Protein AF-0000000087666511 (afdb_homodimer)

Secondary structure (DSSP, 8-state):
----------SSPPSEEEEEESSSSSHHHHHHHHHHHHS-TTSEEEEEESS-----HHHHHHHHTTT---TT----BGGG-S----SEEEE-SHHHHHHHHHHHHHTPPEEEE-----GGG--SSHHHHHHHHHHHHHHHHHHIIIIIIHHHHHHHHT-/----------SSPPSEEEEEESSSSSHHHHHHHHHHHHS-TTSEEEEEESS-----HHHHHHHHTTT---TT----BGGG-S----SEEEE-SHHHHHHHHHHHHHSPPEEEE-----GGG--SSHHHHHHHHHHHHHHHHHHIIIIIIHHHHHHHHT-

pLDDT: mean 85.54, std 20.29, range [24.53, 98.75]

Radius of gyration: 25.49 Å; Cα contacts (8 Å, |Δi|>4): 524; chains: 2; bounding box: 58×81×55 Å

Structure (mmCIF, N/CA/C/O backbone):
data_AF-0000000087666511-model_v1
#
loop_
_entity.id
_entity.type
_entity.pdbx_description
1 polymer Protein-tyrosine-phosphatase
#
loop_
_atom_site.group_PDB
_atom_site.id
_atom_site.type_symbol
_atom_site.label_atom_id
_atom_site.label_alt_id
_atom_site.label_comp_id
_atom_site.label_asym_id
_atom_site.label_entity_id
_atom_site.label_seq_id
_atom_site.pdbx_PDB_ins_code
_atom_site.Cartn_x
_atom_site.Cartn_y
_atom_site.Cartn_z
_atom_site.occupancy
_atom_site.B_iso_or_equiv
_atom_site.auth_seq_id
_atom_site.auth_comp_id
_atom_site.auth_asym_id
_atom_site.auth_atom_id
_atom_site.pdbx_PDB_model_num
ATOM 1 N N . MET A 1 1 ? 3.318 5.645 30.719 1 24.94 1 MET A N 1
ATOM 2 C CA . MET A 1 1 ? 3.748 6.43 29.562 1 24.94 1 MET A CA 1
ATOM 3 C C . MET A 1 1 ? 4.445 5.551 28.531 1 24.94 1 MET A C 1
ATOM 5 O O . MET A 1 1 ? 5.57 5.098 28.75 1 24.94 1 MET A O 1
ATOM 9 N N . GLU A 1 2 ? 3.809 4.629 27.906 1 28.39 2 GLU A N 1
ATOM 10 C CA . GLU A 1 2 ? 4.418 3.574 27.109 1 28.39 2 GLU A CA 1
ATOM 11 C C . GLU A 1 2 ? 5.344 4.156 26.047 1 28.39 2 GLU A C 1
ATOM 13 O O . GLU A 1 2 ? 5.008 5.148 25.391 1 28.39 2 GLU A O 1
ATOM 18 N N . PRO A 1 3 ? 6.582 3.936 26.188 1 31.31 3 PRO A N 1
ATOM 19 C CA . PRO A 1 3 ? 7.551 4.52 25.25 1 31.31 3 PRO A CA 1
ATOM 20 C C . PRO A 1 3 ? 7.148 4.344 23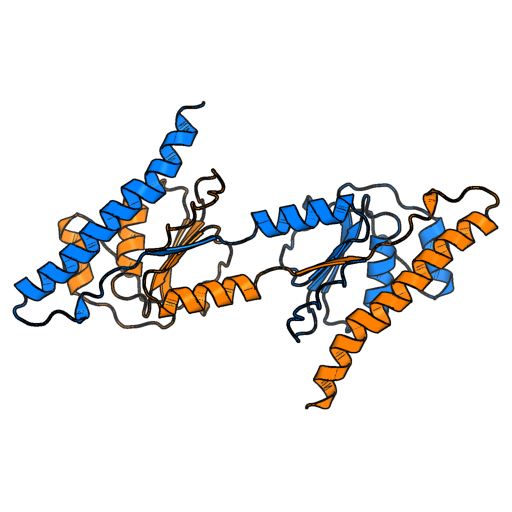.797 1 31.31 3 PRO A C 1
ATOM 22 O O . PRO A 1 3 ? 6.398 3.422 23.453 1 31.31 3 PRO A O 1
ATOM 25 N N . PHE A 1 4 ? 6.938 5.387 23.062 1 31.34 4 PHE A N 1
ATOM 26 C CA . PHE A 1 4 ? 6.777 5.383 21.609 1 31.34 4 PHE A CA 1
ATOM 27 C C . PHE A 1 4 ? 7.648 4.309 20.969 1 31.34 4 PHE A C 1
ATOM 29 O O . PHE A 1 4 ? 8.836 4.207 21.266 1 31.34 4 PHE A O 1
ATOM 36 N N . ALA A 1 5 ? 7.18 3.201 20.812 1 35.69 5 ALA A N 1
ATOM 37 C CA . ALA A 1 5 ? 7.961 2.16 20.156 1 35.69 5 ALA A CA 1
ATOM 38 C C . ALA A 1 5 ? 8.898 2.758 19.109 1 35.69 5 ALA A C 1
ATOM 40 O O . ALA A 1 5 ? 8.516 3.662 18.359 1 35.69 5 ALA A O 1
ATOM 41 N N . PRO A 1 6 ? 10.125 2.582 19.281 1 33.47 6 PRO A N 1
ATOM 42 C CA . PRO A 1 6 ? 11.047 3.113 18.281 1 33.47 6 PRO A CA 1
ATOM 43 C C . PRO A 1 6 ? 10.586 2.846 16.844 1 33.47 6 PRO A C 1
ATOM 45 O O . PRO A 1 6 ? 9.984 1.804 16.578 1 33.47 6 PRO A O 1
ATOM 48 N N . LEU A 1 7 ? 10.203 3.76 16.047 1 36.25 7 LEU A N 1
ATOM 49 C CA . LEU A 1 7 ? 10 3.623 14.602 1 36.25 7 LEU A CA 1
ATOM 50 C C . LEU A 1 7 ? 10.875 2.516 14.031 1 36.25 7 LEU A C 1
ATOM 52 O O . LEU A 1 7 ? 12.109 2.586 14.117 1 36.25 7 LEU A O 1
ATOM 56 N N . GLU A 1 8 ? 10.781 1.441 14.422 1 38.84 8 GLU A N 1
ATOM 57 C CA . GLU A 1 8 ? 11.562 0.532 13.586 1 38.84 8 GLU A CA 1
ATOM 58 C C . GLU A 1 8 ? 11.727 1.077 12.172 1 38.84 8 GLU A C 1
ATOM 60 O O . GLU A 1 8 ? 10.758 1.139 11.414 1 38.84 8 GLU A O 1
ATOM 65 N N . GLN A 1 9 ? 12.25 2.289 12.086 1 40.94 9 GLN A N 1
ATOM 66 C CA . GLN A 1 9 ? 12.625 3.355 11.156 1 40.94 9 GLN A CA 1
ATOM 67 C C . GLN A 1 9 ? 13.148 2.785 9.844 1 40.94 9 GLN A C 1
ATOM 69 O O . GLN A 1 9 ? 14.156 2.084 9.828 1 40.94 9 GLN A O 1
ATOM 74 N N . SER A 1 10 ? 12.438 2.229 9.062 1 44.91 10 SER A N 1
ATOM 75 C CA . SER A 1 10 ? 13.031 2.113 7.738 1 44.91 10 SER A CA 1
ATOM 76 C C . SER A 1 10 ? 13.977 3.275 7.453 1 44.91 10 SER A C 1
ATOM 78 O O . SER A 1 10 ? 13.609 4.438 7.633 1 44.91 10 SER A O 1
ATOM 80 N N . SER A 1 11 ? 15.227 3.143 7.719 1 54.25 11 SER A N 1
ATOM 81 C CA . SER A 1 11 ? 16.406 3.992 7.562 1 54.25 11 SER A CA 1
ATOM 82 C C . SER A 1 11 ? 16.281 4.887 6.332 1 54.25 11 SER A C 1
ATOM 84 O O . SER A 1 11 ? 17.109 5.766 6.109 1 54.25 11 SER A O 1
ATOM 86 N N . LYS A 1 12 ? 15.172 4.734 5.539 1 63.62 12 LYS A N 1
ATOM 87 C CA . LYS A 1 12 ? 15.234 5.516 4.309 1 63.62 12 LYS A CA 1
ATOM 88 C C . LYS A 1 12 ? 14.469 6.824 4.445 1 63.62 12 LYS A C 1
ATOM 90 O O . LYS A 1 12 ? 13.414 6.871 5.09 1 63.62 12 LYS A O 1
ATOM 95 N N . THR A 1 13 ? 15.094 7.836 4.102 1 78.38 13 THR A N 1
ATOM 96 C CA . THR A 1 13 ? 14.484 9.164 4.035 1 78.38 13 THR A CA 1
ATOM 97 C C . THR A 1 13 ? 13.203 9.125 3.205 1 78.38 13 THR A C 1
ATOM 99 O O . THR A 1 13 ? 13.195 8.617 2.082 1 78.38 13 THR A O 1
ATOM 102 N N . PRO A 1 14 ? 12.234 9.641 3.877 1 86 14 PRO A N 1
ATOM 103 C CA . PRO A 1 14 ? 10.992 9.625 3.1 1 86 14 PRO A CA 1
ATOM 104 C C . PRO A 1 14 ? 11.078 10.477 1.835 1 86 14 PRO A C 1
ATOM 106 O O . PRO A 1 14 ? 11.719 11.539 1.842 1 86 14 PRO A O 1
ATOM 109 N N . THR A 1 15 ? 10.5 9.969 0.786 1 87 15 THR A N 1
ATOM 110 C CA . THR A 1 15 ? 10.531 10.68 -0.488 1 87 15 THR A CA 1
ATOM 111 C C . THR A 1 15 ? 9.164 11.281 -0.8 1 87 15 THR A C 1
ATOM 113 O O . THR A 1 15 ? 9.047 12.148 -1.674 1 87 15 THR A O 1
ATOM 116 N N . ALA A 1 16 ? 8.094 10.867 -0.128 1 89.94 16 ALA A N 1
ATOM 117 C CA . ALA A 1 16 ? 6.738 11.375 -0.305 1 89.94 16 ALA A CA 1
ATOM 118 C C . ALA A 1 16 ? 6 11.445 1.028 1 89.94 16 ALA A C 1
ATOM 120 O O . ALA A 1 16 ? 5.68 10.406 1.621 1 89.94 16 ALA A O 1
ATOM 121 N N . ILE A 1 17 ? 5.703 12.695 1.503 1 94.19 17 ILE A N 1
ATOM 122 C CA . ILE A 1 17 ? 5.16 12.898 2.84 1 94.19 17 ILE A CA 1
ATOM 123 C C . ILE A 1 17 ? 3.787 13.562 2.744 1 94.19 17 ILE A C 1
ATOM 125 O O . ILE A 1 17 ? 3.623 14.562 2.039 1 94.19 17 ILE A O 1
ATOM 129 N N . LEU A 1 18 ? 2.877 12.938 3.389 1 96.25 18 LEU A N 1
ATOM 130 C CA . LEU A 1 18 ? 1.558 13.531 3.568 1 96.25 18 LEU A CA 1
ATOM 131 C C . LEU A 1 18 ? 1.366 14.008 5.004 1 96.25 18 LEU A C 1
ATOM 133 O O . LEU A 1 18 ? 1.514 13.219 5.945 1 96.25 18 LEU A O 1
ATOM 137 N N . PHE A 1 19 ? 1.097 15.273 5.234 1 98.19 19 PHE A N 1
ATOM 138 C CA . PHE A 1 19 ? 0.663 15.797 6.523 1 98.19 19 PHE A CA 1
ATOM 139 C C . PHE A 1 19 ? -0.858 15.852 6.602 1 98.19 19 PHE A C 1
ATOM 141 O O . PHE A 1 19 ? -1.51 16.422 5.727 1 98.19 19 PHE A O 1
ATOM 148 N N . MET A 1 20 ? -1.414 15.25 7.672 1 97.69 20 MET A N 1
ATOM 149 C CA . MET A 1 20 ? -2.869 15.195 7.766 1 97.69 20 MET A CA 1
ATOM 150 C C . MET A 1 20 ? -3.355 15.781 9.086 1 97.69 20 MET A C 1
ATOM 152 O O . MET A 1 20 ? -2.771 15.516 10.141 1 97.69 20 MET A O 1
ATOM 156 N N . CYS A 1 21 ? -4.387 16.562 9.031 1 98.12 21 CYS A N 1
ATOM 157 C CA . CYS A 1 21 ? -5.129 17 10.211 1 98.12 21 CYS A CA 1
ATOM 158 C C . CYS A 1 21 ? -6.633 16.922 9.977 1 98.12 21 CYS A C 1
ATOM 160 O O . CYS A 1 21 ? -7.082 16.234 9.055 1 98.12 21 CYS A O 1
ATOM 162 N N . GLY A 1 22 ? -7.484 17.562 10.859 1 96 22 GLY A N 1
ATOM 163 C CA . GLY A 1 22 ? -8.922 17.406 10.75 1 96 22 GLY A CA 1
ATOM 164 C C . GLY A 1 22 ? -9.508 18.062 9.516 1 96 22 GLY A C 1
ATOM 165 O O . GLY A 1 22 ? -10.195 17.406 8.727 1 96 22 GLY A O 1
ATOM 166 N N . MET A 1 23 ? -9.055 19.266 9.273 1 97.75 23 MET A N 1
ATOM 167 C CA . MET A 1 23 ? -9.781 20.016 8.258 1 97.75 23 MET A CA 1
ATOM 168 C C . MET A 1 23 ? -8.828 20.625 7.238 1 97.75 23 MET A C 1
ATOM 170 O O . MET A 1 23 ? -9.242 21.391 6.371 1 97.75 23 MET A O 1
ATOM 174 N N . ASN A 1 24 ? -7.469 20.344 7.367 1 98.19 24 ASN A N 1
ATOM 175 C CA . ASN A 1 24 ? -6.461 20.891 6.461 1 98.19 24 ASN A CA 1
ATOM 176 C C . ASN A 1 24 ? -6.527 22.406 6.402 1 98.19 24 ASN A C 1
ATOM 178 O O . ASN A 1 24 ? -6.465 22.984 5.32 1 98.19 24 ASN A O 1
ATOM 182 N N . VAL A 1 25 ? -6.645 23.016 7.594 1 98.5 25 VAL A N 1
ATOM 183 C CA . VAL A 1 25 ? -6.789 24.469 7.637 1 98.5 25 VAL A CA 1
ATOM 184 C C . VAL A 1 25 ? -5.59 25.078 8.359 1 98.5 25 VAL A C 1
ATOM 186 O O . VAL A 1 25 ? -5.012 26.062 7.891 1 98.5 25 VAL A O 1
ATOM 189 N N . ILE A 1 26 ? -5.156 24.484 9.484 1 98.62 26 ILE A N 1
ATOM 190 C CA . ILE A 1 26 ? -4.145 25.141 10.305 1 98.62 26 ILE A CA 1
ATOM 191 C C . ILE A 1 26 ? -2.896 24.266 10.383 1 98.62 26 ILE A C 1
ATOM 193 O O . ILE A 1 26 ? -1.873 24.578 9.766 1 98.62 26 ILE A O 1
ATOM 197 N N . ARG A 1 27 ? -2.988 23.078 11.062 1 98.56 27 ARG A N 1
ATOM 198 C CA . ARG A 1 27 ? -1.805 22.328 11.453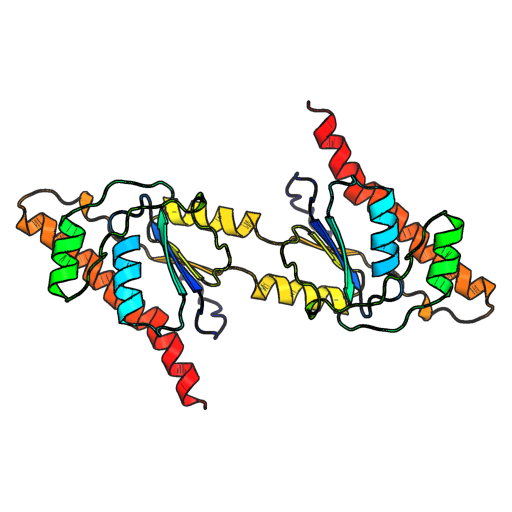 1 98.56 27 ARG A CA 1
ATOM 199 C C . ARG A 1 27 ? -1.145 21.672 10.242 1 98.56 27 ARG A C 1
ATOM 201 O O . ARG A 1 27 ? 0.074 21.766 10.07 1 98.56 27 ARG A O 1
ATOM 208 N N . SER A 1 28 ? -1.928 21.047 9.359 1 98.75 28 SER A N 1
ATOM 209 C CA . SER A 1 28 ? -1.318 20.281 8.273 1 98.75 28 SER A CA 1
ATOM 210 C C . SER A 1 28 ? -0.825 21.203 7.164 1 98.75 28 SER A C 1
ATOM 212 O O . SER A 1 28 ? 0.256 21 6.609 1 98.75 28 SER A O 1
ATOM 214 N N . PRO A 1 29 ? -1.521 22.234 6.809 1 98.69 29 PRO A N 1
ATOM 215 C CA . PRO A 1 29 ? -0.934 23.156 5.828 1 98.69 29 PRO A CA 1
ATOM 216 C C . PRO A 1 29 ? 0.315 23.859 6.355 1 98.69 29 PRO A C 1
ATOM 218 O O . PRO A 1 29 ? 1.261 24.094 5.598 1 98.69 29 PRO A O 1
ATOM 221 N N . MET A 1 30 ? 0.353 24.234 7.648 1 98.69 30 MET A N 1
ATOM 222 C CA . MET A 1 30 ? 1.548 24.828 8.242 1 98.69 30 MET A CA 1
ATOM 223 C C . MET A 1 30 ? 2.732 23.859 8.156 1 98.69 30 MET A C 1
ATOM 225 O O . MET A 1 30 ? 3.828 24.266 7.754 1 98.69 30 MET A O 1
ATOM 229 N N . ALA A 1 31 ? 2.424 22.656 8.469 1 98.75 31 ALA A N 1
ATOM 230 C CA . ALA A 1 31 ? 3.467 21.641 8.414 1 98.75 31 ALA A CA 1
ATOM 231 C C . ALA A 1 31 ? 4.008 21.484 6.996 1 98.75 31 ALA A C 1
ATOM 233 O O . ALA A 1 31 ? 5.219 21.375 6.797 1 98.75 31 ALA A O 1
ATOM 234 N N . GLU A 1 32 ? 3.156 21.375 6.027 1 98.44 32 GLU A N 1
ATOM 235 C CA . GLU A 1 32 ? 3.551 21.266 4.625 1 98.44 32 GLU A CA 1
ATOM 236 C C . GLU A 1 32 ? 4.473 22.406 4.211 1 98.44 32 GLU A C 1
ATOM 238 O O . GLU A 1 32 ? 5.543 22.172 3.646 1 98.44 32 GLU A O 1
ATOM 243 N N . ALA A 1 33 ? 4.062 23.625 4.508 1 98.5 33 ALA A N 1
ATOM 244 C CA . ALA A 1 33 ? 4.844 24.797 4.137 1 98.5 33 ALA A CA 1
ATOM 245 C C . ALA A 1 33 ? 6.223 24.781 4.793 1 98.5 33 ALA A C 1
ATOM 247 O O . ALA A 1 33 ? 7.234 25.031 4.133 1 98.5 33 ALA A O 1
ATOM 248 N N . ILE A 1 34 ? 6.242 24.469 6.055 1 98.56 34 ILE A N 1
ATOM 249 C CA . ILE A 1 34 ? 7.484 24.453 6.816 1 98.56 34 ILE A CA 1
ATOM 250 C C . ILE A 1 34 ? 8.391 23.344 6.293 1 98.56 34 ILE A C 1
ATOM 252 O O . ILE A 1 34 ? 9.586 23.547 6.066 1 98.56 34 ILE A O 1
ATOM 256 N N . ALA A 1 35 ? 7.812 22.172 6.066 1 98 35 ALA A N 1
ATOM 257 C CA . ALA A 1 35 ? 8.594 21.031 5.59 1 98 35 ALA A CA 1
ATOM 258 C C . ALA A 1 35 ? 9.219 21.328 4.227 1 98 35 ALA A C 1
ATOM 260 O O . ALA A 1 35 ? 10.367 20.969 3.973 1 98 35 ALA A O 1
ATOM 261 N N . ARG A 1 36 ? 8.492 21.938 3.367 1 97.12 36 ARG A N 1
ATOM 262 C CA . ARG A 1 36 ? 8.992 22.266 2.035 1 97.12 36 ARG A CA 1
ATOM 263 C C . ARG A 1 36 ? 10.195 23.188 2.117 1 97.12 36 ARG A C 1
ATOM 265 O O . ARG A 1 36 ? 11.055 23.188 1.238 1 97.12 36 ARG A O 1
ATOM 272 N N . SER A 1 37 ? 10.266 23.969 3.158 1 97.12 37 SER A N 1
ATOM 273 C CA . SER A 1 37 ? 11.352 24.938 3.309 1 97.12 37 SER A CA 1
ATOM 274 C C . SER A 1 37 ? 12.586 24.281 3.92 1 97.12 37 SER A C 1
ATOM 276 O O . SER A 1 37 ? 13.695 24.812 3.816 1 97.12 37 SER A O 1
ATOM 278 N N . ILE A 1 38 ? 12.422 23.188 4.543 1 96.06 38 ILE A N 1
ATOM 279 C CA . ILE A 1 38 ? 13.5 22.578 5.316 1 96.06 38 ILE A CA 1
ATOM 280 C C . ILE A 1 38 ? 14.039 21.359 4.574 1 96.06 38 ILE A C 1
ATOM 282 O O . ILE A 1 38 ? 15.258 21.141 4.535 1 96.06 38 ILE A O 1
ATOM 286 N N . LEU A 1 39 ? 13.141 20.625 3.949 1 94.69 39 LEU A N 1
ATOM 287 C CA . LEU A 1 39 ? 13.523 19.344 3.367 1 94.69 39 LEU A CA 1
ATOM 288 C C . LEU A 1 39 ? 13.969 19.516 1.919 1 94.69 39 LEU A C 1
ATOM 290 O O . LEU A 1 39 ? 13.766 20.578 1.324 1 94.69 39 LEU A O 1
ATOM 294 N N . SER A 1 40 ? 14.547 18.438 1.417 1 92.81 40 SER A N 1
ATOM 295 C CA . SER A 1 40 ? 15.016 18.438 0.036 1 92.81 40 SER A CA 1
ATOM 296 C C . SER A 1 40 ? 13.875 18.719 -0.935 1 92.81 40 SER A C 1
ATOM 298 O O . SER A 1 40 ? 12.766 18.219 -0.766 1 92.81 40 SER A O 1
ATOM 300 N N . PRO A 1 41 ? 14.156 19.469 -1.976 1 93.06 41 PRO A N 1
ATOM 301 C CA . PRO A 1 41 ? 13.125 19.75 -2.982 1 93.06 41 PRO A CA 1
ATOM 302 C C . PRO A 1 41 ? 12.656 18.5 -3.707 1 93.06 41 PRO A C 1
ATOM 304 O O . PRO A 1 41 ? 11.609 18.5 -4.363 1 93.06 41 PRO A O 1
ATOM 307 N N . SER A 1 42 ? 13.398 17.469 -3.578 1 91.12 42 SER A N 1
ATOM 308 C CA . SER A 1 42 ? 13.039 16.219 -4.254 1 91.12 42 SER A CA 1
ATOM 309 C C . SER A 1 42 ? 11.977 15.453 -3.477 1 91.12 42 SER A C 1
ATOM 311 O O . SER A 1 42 ? 11.367 14.516 -4 1 91.12 42 SER A O 1
ATOM 313 N N . THR A 1 43 ? 11.82 15.906 -2.271 1 92.25 43 THR A N 1
ATOM 314 C CA . THR A 1 43 ? 10.789 15.266 -1.467 1 92.25 43 THR A CA 1
ATOM 315 C C . THR A 1 43 ? 9.406 15.781 -1.844 1 92.25 43 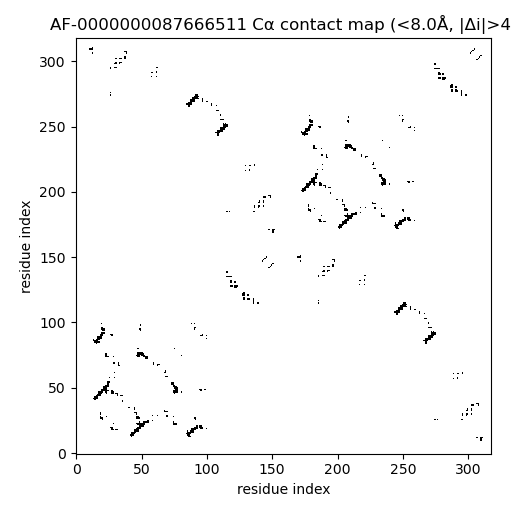THR A C 1
ATOM 317 O O . THR A 1 43 ? 9.18 17 -1.871 1 92.25 43 THR A O 1
ATOM 320 N N . TYR A 1 44 ? 8.57 14.898 -2.215 1 93 44 TYR A N 1
ATOM 321 C CA . TYR A 1 44 ? 7.176 15.258 -2.459 1 93 44 TYR A CA 1
ATOM 322 C C . TYR A 1 44 ? 6.43 15.477 -1.148 1 93 44 TYR A C 1
ATOM 324 O O . TYR A 1 44 ? 6.395 14.594 -0.293 1 93 44 TYR A O 1
ATOM 332 N N . ILE A 1 45 ? 5.84 16.688 -0.948 1 96.06 45 ILE A N 1
ATOM 333 C CA . ILE A 1 45 ? 5.172 17.047 0.298 1 96.06 45 ILE A CA 1
ATOM 334 C C . ILE A 1 45 ? 3.801 17.656 -0.007 1 96.06 45 ILE A C 1
ATOM 336 O O . ILE A 1 45 ? 3.688 18.578 -0.819 1 96.06 45 ILE A O 1
ATOM 340 N N . ILE A 1 46 ? 2.754 17.109 0.609 1 96.31 46 ILE A N 1
ATOM 341 C CA . ILE A 1 46 ? 1.406 17.641 0.439 1 96.31 46 ILE A CA 1
ATOM 342 C C . ILE A 1 46 ? 0.629 17.5 1.747 1 96.31 46 ILE A C 1
ATOM 344 O O . ILE A 1 46 ? 1.079 16.828 2.678 1 96.31 46 ILE A O 1
ATOM 348 N N . SER A 1 47 ? -0.419 18.203 1.964 1 97.38 47 SER A N 1
ATOM 349 C CA . SER A 1 47 ? -1.259 18.094 3.154 1 97.38 47 SER A CA 1
ATOM 350 C C . SER A 1 47 ? -2.725 17.906 2.781 1 97.38 47 SER A C 1
ATOM 352 O O . SER A 1 47 ? -3.141 18.25 1.675 1 97.38 47 SER A O 1
ATOM 354 N N . ALA A 1 48 ? -3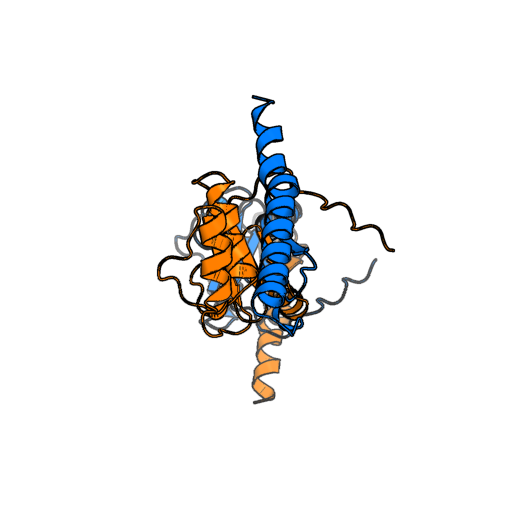.469 17.234 3.656 1 97.19 48 ALA A N 1
ATOM 355 C CA . ALA A 1 48 ? -4.902 17 3.496 1 97.19 48 ALA A CA 1
ATOM 356 C C . ALA A 1 48 ? -5.594 16.875 4.852 1 97.19 48 ALA A C 1
ATOM 358 O O . ALA A 1 48 ? -4.93 16.734 5.883 1 97.19 48 ALA A O 1
ATOM 359 N N . GLY A 1 49 ? -6.957 17 4.852 1 97.25 49 GLY A N 1
ATOM 360 C CA . GLY A 1 49 ? -7.773 16.781 6.031 1 97.25 49 GLY A CA 1
ATOM 361 C C . GLY A 1 49 ? -8.742 15.625 5.879 1 97.25 49 GLY A C 1
ATOM 362 O O . GLY A 1 49 ? -8.938 15.117 4.773 1 97.25 49 GLY A O 1
ATOM 363 N N . VAL A 1 50 ? -9.195 15.195 7.004 1 95.38 50 VAL A N 1
ATOM 364 C CA . VAL A 1 50 ? -10.32 14.266 6.969 1 95.38 50 VAL A CA 1
ATOM 365 C C . VAL A 1 50 ? -11.508 14.922 6.266 1 95.38 50 VAL A C 1
ATOM 367 O O . VAL A 1 50 ? -12.203 14.273 5.488 1 95.38 50 VAL A O 1
ATOM 370 N N . ARG A 1 51 ? -11.68 16.125 6.578 1 95.88 51 ARG A N 1
ATOM 371 C CA . ARG A 1 51 ? -12.586 17.047 5.898 1 95.88 51 ARG A CA 1
ATOM 372 C C . ARG A 1 51 ? -11.836 18.281 5.387 1 95.88 51 ARG A C 1
ATOM 374 O O . ARG A 1 51 ? -10.648 18.453 5.676 1 95.88 51 ARG A O 1
ATOM 381 N N . ALA A 1 52 ? -12.445 19.016 4.57 1 95.88 52 ALA A N 1
ATOM 382 C CA . ALA A 1 52 ? -11.859 20.266 4.102 1 95.88 52 ALA A CA 1
ATOM 383 C C . ALA A 1 52 ? -12.57 21.469 4.723 1 95.88 52 ALA A C 1
ATOM 385 O O . ALA A 1 52 ? -13.789 21.609 4.613 1 95.88 52 ALA A O 1
ATOM 386 N N . GLY A 1 53 ? -11.812 22.312 5.406 1 97.12 53 GLY A N 1
ATOM 387 C CA . GLY A 1 53 ? -12.375 23.516 5.992 1 97.12 53 GLY A CA 1
ATOM 388 C C . GLY A 1 53 ? -12.148 24.75 5.145 1 97.12 53 GLY A C 1
ATOM 389 O O . GLY A 1 53 ? -12.094 24.672 3.918 1 97.12 53 GLY A O 1
ATOM 390 N N . GLU A 1 54 ? -12.195 25.938 5.812 1 97.06 54 GLU A N 1
ATOM 391 C CA . GLU A 1 54 ? -11.906 27.219 5.188 1 97.06 54 GLU A CA 1
ATOM 392 C C . GLU A 1 54 ? -10.578 27.781 5.68 1 97.06 54 GLU A C 1
ATOM 394 O O . GLU A 1 54 ? -10.242 27.656 6.859 1 97.06 54 GLU A O 1
ATOM 399 N N . ARG A 1 55 ? -9.93 28.484 4.82 1 97.12 55 ARG A N 1
ATOM 400 C CA . ARG A 1 55 ? -8.617 29.047 5.152 1 97.12 55 ARG A CA 1
ATOM 401 C C . ARG A 1 55 ? -8.711 29.953 6.379 1 97.12 55 ARG A C 1
ATOM 403 O O . ARG A 1 55 ? -9.688 30.688 6.539 1 97.12 55 ARG A O 1
ATOM 410 N N . ASP A 1 56 ? -7.738 29.891 7.141 1 97.44 56 ASP A N 1
ATOM 411 C CA . ASP A 1 56 ? -7.629 30.703 8.344 1 97.44 56 ASP A CA 1
ATOM 412 C C . ASP A 1 56 ? -6.547 31.781 8.188 1 97.44 56 ASP A C 1
ATOM 414 O O . ASP A 1 56 ? -5.363 31.453 8.078 1 97.44 56 ASP A O 1
ATOM 418 N N . PRO A 1 57 ? -6.887 33.031 8.258 1 96.75 57 PRO A N 1
ATOM 419 C CA . PRO A 1 57 ? -5.926 34.125 8.008 1 96.75 57 PRO A CA 1
ATOM 420 C C . PRO A 1 57 ? -4.793 34.125 9.031 1 96.75 57 PRO A C 1
ATOM 422 O O . PRO A 1 57 ? -3.709 34.656 8.742 1 96.75 57 PRO A O 1
ATOM 425 N N . PHE A 1 58 ? -5.031 33.625 10.227 1 98.06 58 PHE A N 1
ATOM 426 C CA . PHE A 1 58 ? -3.984 33.656 11.242 1 98.06 58 PHE A CA 1
ATOM 427 C C . PHE A 1 58 ? -2.811 32.781 10.82 1 98.06 58 PHE A C 1
ATOM 429 O O . PHE A 1 58 ? -1.669 33.031 11.211 1 98.06 58 PHE A O 1
ATOM 436 N N . VAL A 1 59 ? -3.096 31.781 10.008 1 98.5 59 VAL A N 1
ATOM 437 C CA . VAL A 1 59 ? -2.039 30.906 9.492 1 98.5 59 VAL A CA 1
ATOM 438 C C . VAL A 1 59 ? -1.124 31.703 8.562 1 98.5 59 VAL A C 1
ATOM 440 O O . VAL A 1 59 ? 0.102 31.609 8.664 1 98.5 59 VAL A O 1
ATOM 443 N N . ASP A 1 60 ? -1.706 32.469 7.707 1 98.19 60 ASP A N 1
ATOM 444 C CA . ASP A 1 60 ? -0.917 33.312 6.797 1 98.19 60 ASP A CA 1
ATOM 445 C C . ASP A 1 60 ? -0.011 34.25 7.566 1 98.19 60 ASP A C 1
ATOM 447 O O . ASP A 1 60 ? 1.156 34.438 7.215 1 98.19 60 ASP A O 1
ATOM 451 N N . ILE A 1 61 ? -0.547 34.844 8.586 1 98.31 61 ILE A N 1
ATOM 452 C CA . ILE A 1 61 ? 0.168 35.844 9.367 1 98.31 61 ILE A CA 1
ATOM 453 C C . ILE A 1 61 ? 1.394 35.219 10.023 1 98.31 61 ILE A C 1
ATOM 455 O O . ILE A 1 61 ? 2.51 35.719 9.891 1 98.31 61 ILE A O 1
ATOM 459 N N . VAL A 1 62 ? 1.22 34.062 10.672 1 98.62 62 VAL A N 1
ATOM 460 C CA . VAL A 1 62 ? 2.324 33.5 11.445 1 98.62 62 VAL A CA 1
ATOM 461 C C . VAL A 1 62 ? 3.361 32.906 10.5 1 98.62 62 VAL A C 1
ATOM 463 O O . VAL A 1 62 ? 4.562 32.938 10.781 1 98.62 62 VAL A O 1
ATOM 466 N N . LEU A 1 63 ? 2.951 32.375 9.367 1 98.69 63 LEU A N 1
ATOM 467 C CA . LEU A 1 63 ? 3.904 31.875 8.391 1 98.69 63 LEU A CA 1
ATOM 468 C C . LEU A 1 63 ? 4.711 33 7.773 1 98.69 63 LEU A C 1
ATOM 470 O O . LEU A 1 63 ? 5.918 32.875 7.566 1 98.69 63 LEU A O 1
ATOM 474 N N . GLU A 1 64 ? 4.086 34.094 7.477 1 98.38 64 GLU A N 1
ATOM 475 C CA . GLU A 1 64 ? 4.758 35.25 6.887 1 98.38 64 GLU A CA 1
ATOM 476 C C . GLU A 1 64 ? 5.867 35.781 7.801 1 98.38 64 GLU A C 1
ATOM 478 O O . GLU A 1 64 ? 6.898 36.25 7.328 1 98.38 64 GLU A O 1
ATOM 483 N N . GLU A 1 65 ? 5.637 35.656 9.109 1 98.44 65 GLU A N 1
ATOM 484 C CA . GLU A 1 65 ? 6.621 36.094 10.094 1 98.44 65 GLU A CA 1
ATOM 485 C C . GLU A 1 65 ? 7.961 35.406 9.891 1 98.44 65 GLU A C 1
ATOM 487 O O . GLU A 1 65 ? 9 35.906 10.32 1 98.44 65 GLU A O 1
ATOM 492 N N . ILE A 1 66 ? 7.902 34.188 9.203 1 98 66 ILE A N 1
ATOM 493 C CA . ILE A 1 66 ? 9.141 33.469 8.992 1 98 66 ILE A CA 1
ATOM 494 C C . ILE A 1 66 ? 9.414 33.312 7.496 1 98 66 ILE A C 1
ATOM 496 O O . ILE A 1 66 ? 10.133 32.406 7.074 1 98 66 ILE A O 1
ATOM 500 N N . GLY A 1 67 ? 8.727 34.094 6.699 1 98.19 67 GLY A N 1
ATOM 501 C CA . GLY A 1 67 ? 9.016 34.219 5.277 1 98.19 67 GLY A CA 1
ATOM 502 C C . GLY A 1 67 ? 8.359 33.094 4.457 1 98.19 67 GLY A C 1
ATOM 503 O O . GLY A 1 67 ? 8.812 32.812 3.348 1 98.19 67 GLY A O 1
ATOM 504 N N . LEU A 1 68 ? 7.355 32.5 4.996 1 98.44 68 LEU A N 1
ATOM 505 C CA . LEU A 1 68 ? 6.676 31.438 4.281 1 98.44 68 LEU A CA 1
ATOM 506 C C . LEU A 1 68 ? 5.258 31.859 3.9 1 98.44 68 LEU A C 1
ATOM 508 O O . LEU A 1 68 ? 4.738 32.844 4.41 1 98.44 68 LEU A O 1
ATOM 512 N N . SER A 1 69 ? 4.66 31.062 2.984 1 98 69 SER A N 1
ATOM 513 C CA . SER A 1 69 ? 3.305 31.328 2.514 1 98 69 SER A CA 1
ATOM 514 C C . SER A 1 69 ? 2.633 30.062 2.002 1 98 69 SER A C 1
ATOM 516 O O . SER A 1 69 ? 3.301 29.172 1.489 1 98 69 SER A O 1
ATOM 518 N N . LEU A 1 70 ? 1.364 30.047 2.127 1 97.12 70 LEU A N 1
ATOM 519 C CA . LEU A 1 70 ? 0.582 28.969 1.528 1 97.12 70 LEU A CA 1
ATOM 520 C C . LEU A 1 70 ? 0.2 29.312 0.092 1 97.12 70 LEU A C 1
ATOM 522 O O . LEU A 1 70 ? -0.361 28.469 -0.621 1 97.12 70 LEU A O 1
ATOM 526 N N . LYS A 1 71 ? 0.531 30.469 -0.281 1 94.19 71 LYS A N 1
ATOM 527 C CA . LYS A 1 71 ? 0.115 30.969 -1.585 1 94.19 71 LYS A CA 1
ATOM 528 C C . LYS A 1 71 ? -1.39 30.812 -1.784 1 94.19 71 LYS A C 1
ATOM 530 O O . LYS A 1 71 ? -2.186 31.297 -0.983 1 94.19 71 LYS A O 1
ATOM 535 N N . ARG A 1 72 ? -1.914 30.188 -2.885 1 93.56 72 ARG A N 1
ATOM 536 C CA . ARG A 1 72 ? -3.34 30.078 -3.176 1 93.56 72 ARG A CA 1
ATOM 537 C C . ARG A 1 72 ? -3.867 28.703 -2.803 1 93.56 72 ARG A C 1
ATOM 539 O O . ARG A 1 72 ? -4.98 28.328 -3.182 1 93.56 72 ARG A O 1
ATOM 546 N N . LYS A 1 73 ? -3.049 28.062 -2.094 1 95.06 73 LYS A N 1
ATOM 547 C CA . LYS A 1 73 ? -3.459 26.703 -1.741 1 95.06 73 LYS A CA 1
ATOM 548 C C . LYS A 1 73 ? -4.719 26.719 -0.879 1 95.06 73 LYS A C 1
ATOM 550 O O . LYS A 1 73 ? -4.82 27.5 0.07 1 95.06 73 LYS A O 1
ATOM 555 N N . GLN A 1 74 ? -5.672 25.828 -1.264 1 97.31 74 GLN A N 1
ATOM 556 C CA . GLN A 1 74 ? -6.918 25.672 -0.522 1 97.31 74 GLN A CA 1
ATOM 557 C C . GLN A 1 74 ? -6.953 24.344 0.216 1 97.31 74 GLN A C 1
ATOM 559 O O . GLN A 1 74 ? -6.332 23.375 -0.216 1 97.31 74 GLN A O 1
ATOM 564 N N . PRO A 1 75 ? -7.715 24.312 1.344 1 98.12 75 PRO A N 1
ATOM 565 C CA . PRO A 1 75 ? -7.887 23.031 2.035 1 98.12 75 PRO A CA 1
ATOM 566 C C . PRO A 1 75 ? -8.422 21.938 1.121 1 98.12 75 PRO A C 1
ATOM 568 O O . PRO A 1 75 ? -9.234 22.203 0.236 1 98.12 75 PRO A O 1
ATOM 571 N N . GLN A 1 76 ? -8 20.641 1.325 1 96.81 76 GLN A N 1
ATOM 572 C CA . GLN A 1 76 ? -8.414 19.5 0.534 1 96.81 76 GLN A CA 1
ATOM 573 C C . GLN A 1 76 ? -8.508 18.234 1.396 1 96.81 76 GLN A C 1
ATOM 575 O O . GLN A 1 76 ? -7.918 18.172 2.479 1 96.81 76 GLN A O 1
ATOM 580 N N . THR A 1 77 ? -9.297 17.344 0.898 1 94.75 77 THR A N 1
ATOM 581 C CA . THR A 1 77 ? -9.453 16.078 1.618 1 94.75 77 THR A CA 1
ATOM 582 C C . THR A 1 77 ? -8.492 15.023 1.073 1 94.75 77 THR A C 1
ATOM 584 O O . THR A 1 77 ? -7.949 15.172 -0.021 1 94.75 77 THR A O 1
ATOM 587 N N . LEU A 1 78 ? -8.312 14.008 1.875 1 87.06 78 LEU A N 1
ATOM 588 C CA . LEU A 1 78 ? -7.516 12.859 1.467 1 87.06 78 LEU A CA 1
ATOM 589 C C . LEU A 1 78 ? -8.055 12.25 0.176 1 87.06 78 LEU A C 1
ATOM 591 O O . LEU A 1 78 ? -7.281 11.852 -0.696 1 87.06 78 LEU A O 1
ATOM 595 N N . GLU A 1 79 ? -9.375 12.227 -0.015 1 80.94 79 GLU A N 1
ATOM 596 C CA . GLU A 1 79 ? -10.039 11.641 -1.176 1 80.94 79 GLU A CA 1
ATOM 597 C C . GLU A 1 79 ? -9.758 12.445 -2.439 1 80.94 79 GLU A C 1
ATOM 599 O O . GLU A 1 79 ? -9.859 11.922 -3.551 1 80.94 79 GLU A O 1
ATOM 604 N N . GLU A 1 80 ? -9.438 13.617 -2.242 1 86.62 80 GLU A N 1
ATOM 605 C CA . GLU A 1 80 ? -9.203 14.516 -3.369 1 86.62 80 GLU A CA 1
ATOM 606 C C . GLU A 1 80 ? -7.777 14.383 -3.889 1 86.62 80 GLU A C 1
ATOM 608 O O . GLU A 1 80 ? -7.461 14.859 -4.98 1 86.62 80 GLU A O 1
ATOM 613 N N . LEU A 1 81 ? -6.973 13.68 -2.98 1 84.12 81 LEU A N 1
ATOM 614 C CA . LEU A 1 81 ? -5.598 13.492 -3.422 1 84.12 81 LEU A CA 1
ATOM 615 C C . LEU A 1 81 ? -5.523 12.461 -4.543 1 84.12 81 LEU A C 1
ATOM 617 O O . LEU A 1 81 ? -6.207 11.438 -4.496 1 84.12 81 LEU A O 1
ATOM 621 N N . GLU A 1 82 ? -4.93 12.633 -5.617 1 68.5 82 GLU A N 1
ATOM 622 C CA . GLU A 1 82 ? -4.777 11.727 -6.754 1 68.5 82 GLU A CA 1
ATOM 623 C C . GLU A 1 82 ? -3.744 10.641 -6.461 1 68.5 82 GLU A C 1
ATOM 625 O O . GLU A 1 82 ? -3.896 9.5 -6.895 1 68.5 82 GLU A O 1
ATOM 630 N N . ASP A 1 83 ? -2.777 11.094 -5.699 1 60.41 83 ASP A N 1
ATOM 631 C CA . ASP A 1 83 ? -1.649 10.203 -5.461 1 60.41 83 ASP A CA 1
ATOM 632 C C . ASP A 1 83 ? -1.8 9.469 -4.129 1 60.41 83 ASP A C 1
ATOM 634 O O . ASP A 1 83 ? -2.248 10.055 -3.141 1 60.41 83 ASP A O 1
ATOM 638 N N . ASP A 1 84 ? -1.628 8.234 -4.234 1 62.28 84 ASP A N 1
ATOM 639 C CA . ASP A 1 84 ? -1.667 7.434 -3.018 1 62.28 84 ASP A CA 1
ATOM 640 C C . ASP A 1 84 ? -0.302 6.816 -2.723 1 62.28 84 ASP A C 1
ATOM 642 O O . ASP A 1 84 ? -0.21 5.805 -2.023 1 62.28 84 ASP A O 1
ATOM 646 N N . PHE A 1 85 ? 0.689 7.512 -3.254 1 72 85 PHE A N 1
ATOM 647 C CA . PHE A 1 85 ? 1.989 6.871 -3.09 1 72 85 PHE A CA 1
ATOM 648 C C . PHE A 1 85 ? 2.828 7.605 -2.051 1 72 85 PHE A C 1
ATOM 650 O O . PHE A 1 85 ? 3.814 8.258 -2.393 1 72 85 PHE A O 1
ATOM 657 N N . PHE A 1 86 ? 2.361 7.641 -0.87 1 83.44 86 PHE A N 1
ATOM 658 C CA . PHE A 1 86 ? 3.156 8.18 0.227 1 83.44 86 PHE A CA 1
ATOM 659 C C . PHE A 1 86 ? 3.914 7.066 0.944 1 83.44 86 PHE A C 1
ATOM 661 O O . PHE A 1 86 ? 3.416 5.945 1.063 1 83.44 86 PHE A O 1
ATOM 668 N N . ASP A 1 87 ? 5.09 7.402 1.248 1 79.44 87 ASP A N 1
ATOM 669 C CA . ASP A 1 87 ? 5.809 6.43 2.062 1 79.44 87 ASP A CA 1
ATOM 670 C C . ASP A 1 87 ? 5.742 6.797 3.543 1 79.44 87 ASP A C 1
ATOM 672 O O . ASP A 1 87 ? 6.039 5.969 4.406 1 79.44 87 ASP A O 1
ATOM 676 N N . LEU A 1 88 ? 5.258 8.133 3.818 1 89.56 88 LEU A N 1
ATOM 677 C CA . LEU A 1 88 ? 5.113 8.594 5.195 1 89.56 88 LEU A CA 1
ATOM 678 C C . LEU A 1 88 ? 3.893 9.5 5.34 1 89.56 88 LEU A C 1
ATOM 680 O O . LEU A 1 88 ? 3.699 10.422 4.543 1 89.56 88 LEU A O 1
ATOM 684 N N . ILE A 1 89 ? 3.059 9.188 6.262 1 93.5 89 ILE A N 1
ATOM 685 C CA . ILE A 1 89 ? 1.935 10.039 6.621 1 93.5 89 ILE A CA 1
ATOM 686 C C . ILE A 1 89 ? 2.1 10.523 8.062 1 93.5 89 ILE A C 1
ATOM 688 O O . ILE A 1 89 ? 2.227 9.719 8.984 1 93.5 89 ILE A O 1
ATOM 692 N N . ILE A 1 90 ? 2.135 11.758 8.227 1 97.44 90 ILE A N 1
ATOM 693 C CA . ILE A 1 90 ? 2.176 12.359 9.555 1 97.44 90 ILE A CA 1
ATOM 694 C C . ILE A 1 90 ? 0.807 12.945 9.906 1 97.44 90 ILE A C 1
ATOM 696 O O . ILE A 1 90 ? 0.283 13.789 9.172 1 97.44 90 ILE A O 1
ATOM 700 N N . THR A 1 91 ? 0.263 12.492 10.977 1 98 91 THR A N 1
ATOM 701 C CA . THR A 1 91 ? -1.054 12.945 11.398 1 98 91 THR A CA 1
ATOM 702 C C . THR A 1 91 ? -0.936 13.898 12.594 1 98 91 THR A C 1
ATOM 704 O O . THR A 1 91 ? -0.12 13.672 13.492 1 98 91 THR A O 1
ATOM 707 N N . LEU A 1 92 ? -1.707 14.898 12.594 1 98.25 92 LEU A N 1
ATOM 708 C CA . LEU A 1 92 ? -1.564 15.969 13.562 1 98.25 92 LEU A CA 1
ATOM 709 C C . LEU A 1 92 ? -2.82 16.109 14.422 1 98.25 92 LEU A C 1
ATOM 711 O O . LEU A 1 92 ? -2.973 17.078 15.164 1 98.25 92 LEU A O 1
ATOM 715 N N . SER A 1 93 ? -3.783 15.273 14.281 1 96.31 93 SER A N 1
ATOM 716 C CA . SER A 1 93 ? -4.98 15.141 15.109 1 96.31 93 SER A CA 1
ATOM 717 C C . SER A 1 93 ? -5.391 13.68 15.258 1 96.31 93 SER A C 1
ATOM 719 O O . SER A 1 93 ? -5.082 12.852 14.398 1 96.31 93 SER A O 1
ATOM 721 N N . PRO A 1 94 ? -6.117 13.406 16.344 1 95.25 94 PRO A N 1
ATOM 722 C CA . PRO A 1 94 ? -6.582 12.023 16.516 1 95.25 94 PRO A CA 1
ATOM 723 C C . PRO A 1 94 ? -7.469 11.547 15.375 1 95.25 94 PRO A C 1
ATOM 725 O O . PRO A 1 94 ? -7.336 10.406 14.922 1 95.25 94 PRO A O 1
ATOM 728 N N . GLU A 1 95 ? -8.32 12.414 14.984 1 95.25 95 GLU A N 1
ATOM 729 C CA . GLU A 1 95 ? -9.234 12.07 13.898 1 95.25 95 GLU A CA 1
ATOM 730 C C . GLU A 1 95 ? -8.469 11.727 12.625 1 95.25 95 GLU A C 1
ATOM 732 O O . GLU A 1 95 ? -8.766 10.734 11.961 1 95.25 95 GLU A O 1
ATOM 737 N N . ALA A 1 96 ? -7.484 12.516 12.289 1 95.94 96 ALA A N 1
ATOM 738 C CA . ALA A 1 96 ? -6.664 12.289 11.102 1 95.94 96 ALA A CA 1
ATOM 739 C C . ALA A 1 96 ? -5.859 11 11.234 1 95.94 96 ALA A C 1
ATOM 741 O O . ALA A 1 96 ? -5.668 10.273 10.25 1 95.94 96 ALA A O 1
ATOM 742 N N . HIS A 1 97 ? -5.453 10.703 12.43 1 94.69 97 HIS A N 1
ATOM 743 C CA . HIS A 1 97 ? -4.688 9.484 12.68 1 94.69 97 HIS A CA 1
ATOM 744 C C . HIS A 1 97 ? -5.52 8.242 12.391 1 94.69 97 HIS A C 1
ATOM 746 O O . HIS A 1 97 ? -5.062 7.328 11.703 1 94.69 97 HIS A O 1
ATOM 752 N N . HIS A 1 98 ? -6.695 8.297 12.883 1 91.31 98 HIS A N 1
ATOM 753 C CA . HIS A 1 98 ? -7.605 7.184 12.641 1 91.31 98 HIS A CA 1
ATOM 754 C C . HIS A 1 98 ? -7.883 7.008 11.148 1 91.31 98 HIS A C 1
ATOM 756 O O . HIS A 1 98 ? -7.812 5.891 10.633 1 91.31 98 HIS A O 1
ATOM 762 N N . ALA A 1 99 ? -8.109 8.094 10.492 1 89.19 99 ALA A N 1
ATOM 763 C CA . ALA A 1 99 ? -8.406 8.062 9.062 1 89.19 99 ALA A CA 1
ATOM 764 C C . ALA A 1 99 ? -7.219 7.543 8.266 1 89.19 99 ALA A C 1
ATOM 766 O O . ALA A 1 99 ? -7.387 6.762 7.328 1 89.19 99 ALA A O 1
ATOM 767 N N . ALA A 1 100 ? -6.008 7.996 8.617 1 89.06 100 ALA A N 1
ATOM 768 C CA . ALA A 1 100 ? -4.793 7.57 7.926 1 89.06 100 ALA A CA 1
ATOM 769 C C . ALA A 1 100 ? -4.574 6.066 8.078 1 89.06 100 ALA A C 1
ATOM 771 O O . ALA A 1 100 ? -4.238 5.383 7.109 1 89.06 100 ALA A O 1
ATOM 772 N N . LEU A 1 101 ? -4.766 5.551 9.273 1 83.38 101 LEU A N 1
ATOM 773 C CA . LEU A 1 101 ? -4.594 4.125 9.531 1 83.38 101 LEU A CA 1
ATOM 774 C C . LEU A 1 101 ? -5.59 3.303 8.711 1 83.38 101 LEU A C 1
ATOM 776 O O . LEU A 1 101 ? -5.23 2.264 8.156 1 83.38 101 LEU A O 1
ATOM 780 N N . GLU A 1 102 ? -6.777 3.814 8.719 1 77.5 102 GLU A N 1
ATOM 781 C CA . GLU A 1 102 ? -7.809 3.125 7.945 1 77.5 102 GLU A CA 1
ATOM 782 C C . GLU A 1 102 ? -7.453 3.09 6.461 1 77.5 102 GLU A C 1
ATOM 784 O O . GLU A 1 102 ? -7.656 2.074 5.793 1 77.5 102 GLU A O 1
ATOM 789 N N . LEU A 1 103 ? -6.914 4.16 5.969 1 72.44 103 LEU A N 1
ATOM 790 C CA . LEU A 1 103 ? -6.5 4.262 4.57 1 72.44 103 LEU A CA 1
ATOM 791 C C . LEU A 1 103 ? -5.391 3.262 4.262 1 72.44 103 LEU A C 1
ATOM 793 O O . LEU A 1 103 ? -5.391 2.641 3.195 1 72.44 103 LEU A O 1
ATOM 797 N N . THR A 1 104 ? -4.445 3.133 5.141 1 72.25 104 THR A N 1
ATOM 798 C CA . THR A 1 104 ? -3.301 2.25 4.926 1 72.25 104 THR A CA 1
ATOM 799 C C . THR A 1 104 ? -3.727 0.787 5 1 72.25 104 THR A C 1
ATOM 801 O O . THR A 1 104 ? -3.125 -0.072 4.352 1 72.25 104 THR A O 1
ATOM 804 N N . ARG A 1 105 ? -4.668 0.565 5.852 1 63.56 105 ARG A N 1
ATOM 805 C CA . ARG A 1 105 ? -5.188 -0.793 5.965 1 63.56 105 ARG A CA 1
ATOM 806 C C . ARG A 1 105 ? -5.887 -1.221 4.68 1 63.56 105 ARG A C 1
ATOM 808 O O . ARG A 1 105 ? -5.734 -2.359 4.23 1 63.56 105 ARG A O 1
ATOM 815 N N . THR A 1 106 ? -6.66 -0.264 4.191 1 59.5 106 THR A N 1
ATOM 816 C CA . THR A 1 106 ? -7.445 -0.572 3.002 1 59.5 106 THR A CA 1
ATOM 817 C C . THR A 1 106 ? -6.539 -0.748 1.787 1 59.5 106 THR A C 1
ATOM 819 O O . THR A 1 106 ? -6.867 -1.497 0.865 1 59.5 106 THR A O 1
ATOM 822 N N . HIS A 1 107 ? -5.402 -0.049 1.92 1 59.28 107 HIS A N 1
ATOM 823 C CA . HIS A 1 107 ? -4.516 -0.133 0.764 1 59.28 107 HIS A CA 1
ATOM 824 C C . HIS A 1 107 ? -3.477 -1.233 0.945 1 59.28 107 HIS A C 1
ATOM 826 O O . HIS A 1 107 ? -2.697 -1.513 0.031 1 59.28 107 HIS A O 1
ATOM 832 N N . ALA A 1 108 ? -3.639 -1.828 2.125 1 65 108 ALA A N 1
ATOM 833 C CA . ALA A 1 108 ? -2.652 -2.871 2.391 1 65 108 ALA A CA 1
ATOM 834 C C . ALA A 1 108 ? -2.939 -4.121 1.564 1 65 108 ALA A C 1
ATOM 836 O O . ALA A 1 108 ? -4.09 -4.543 1.444 1 65 108 ALA A O 1
ATOM 837 N N . VAL A 1 109 ? -2.104 -4.527 0.696 1 75.06 109 VAL A N 1
ATOM 838 C CA . VAL A 1 109 ? -2.156 -5.77 -0.067 1 75.06 109 VAL A CA 1
ATOM 839 C C . VAL A 1 109 ? -2.113 -6.965 0.885 1 75.06 109 VAL A C 1
ATOM 841 O O . VAL A 1 109 ? -1.274 -7.016 1.787 1 75.06 109 VAL A O 1
ATOM 844 N N . GLU A 1 110 ? -3.166 -7.832 0.906 1 83.75 110 GLU A N 1
ATOM 845 C CA . GLU A 1 110 ? -3.141 -9.094 1.646 1 83.75 110 GLU A CA 1
ATOM 846 C C . GLU A 1 110 ? -2.242 -10.117 0.96 1 83.75 110 GLU A C 1
ATOM 848 O O . GLU A 1 110 ? -2.346 -10.328 -0.249 1 83.75 110 GLU A O 1
ATOM 853 N N . VAL A 1 111 ? -1.32 -10.672 1.721 1 90.06 111 VAL A N 1
ATOM 854 C CA . VAL A 1 111 ? -0.448 -11.711 1.195 1 90.06 111 VAL A CA 1
ATOM 855 C C . VAL A 1 111 ? -0.804 -13.055 1.834 1 90.06 111 VAL A C 1
ATOM 857 O O . VAL A 1 111 ? -0.781 -13.188 3.059 1 90.06 111 VAL A O 1
ATOM 860 N N . ILE A 1 112 ? -1.134 -14.086 1.009 1 93.94 112 ILE A N 1
ATOM 861 C CA . ILE A 1 112 ? -1.487 -15.414 1.507 1 93.94 112 ILE A CA 1
ATOM 862 C C . ILE A 1 112 ? -0.577 -16.469 0.873 1 93.94 112 ILE A C 1
ATOM 864 O O . ILE A 1 112 ? -0.382 -16.469 -0.345 1 93.94 112 ILE A O 1
ATOM 868 N N . TYR A 1 113 ? -0.119 -17.344 1.712 1 96.25 113 TYR A N 1
ATOM 869 C CA . TYR A 1 113 ? 0.734 -18.422 1.235 1 96.25 113 TYR A CA 1
ATOM 870 C C . TYR A 1 113 ? -0.07 -19.703 1.034 1 96.25 113 TYR A C 1
ATOM 872 O O . TYR A 1 113 ? -0.683 -20.219 1.975 1 96.25 113 TYR A O 1
ATOM 880 N N . TRP A 1 114 ? -0.125 -20.234 -0.184 1 97.75 114 TRP A N 1
ATOM 881 C CA . TRP A 1 114 ? -0.646 -21.562 -0.506 1 97.75 114 TRP A CA 1
ATOM 882 C C . TRP A 1 114 ? 0.489 -22.531 -0.796 1 97.75 114 TRP A C 1
ATOM 884 O O . TRP A 1 114 ? 0.989 -22.594 -1.922 1 97.75 114 TRP A O 1
ATOM 894 N N . PRO A 1 115 ? 0.859 -23.297 0.237 1 94.94 115 PRO A N 1
ATOM 895 C CA . PRO A 1 115 ? 1.892 -24.281 -0.081 1 94.94 115 PRO A CA 1
ATOM 896 C C . PRO A 1 115 ? 1.5 -25.203 -1.242 1 94.94 115 PRO A C 1
ATOM 898 O O . PRO A 1 115 ? 0.493 -25.906 -1.163 1 94.94 115 PRO A O 1
ATOM 901 N N . THR A 1 116 ? 2.166 -25.078 -2.318 1 95.94 116 THR A N 1
ATOM 902 C CA . THR A 1 116 ? 1.876 -25.859 -3.518 1 95.94 116 THR A CA 1
ATOM 903 C C . THR A 1 116 ? 3.109 -26.641 -3.971 1 95.94 116 THR A C 1
ATOM 905 O O . THR A 1 116 ? 4.188 -26.062 -4.125 1 95.94 116 THR A O 1
ATOM 908 N N . PHE A 1 117 ? 2.857 -27.891 -4.168 1 93.69 117 PHE A N 1
ATOM 909 C CA . PHE A 1 117 ? 3.887 -28.844 -4.562 1 93.69 117 PHE A CA 1
ATOM 910 C C . PHE A 1 117 ? 4.535 -28.438 -5.875 1 93.69 117 PHE A C 1
ATOM 912 O O . PHE A 1 117 ? 3.852 -27.969 -6.793 1 93.69 117 PHE A O 1
ATOM 919 N N . ASP A 1 118 ? 5.891 -28.594 -5.91 1 95.75 118 ASP A N 1
ATOM 920 C CA . ASP A 1 118 ? 6.629 -28.391 -7.156 1 95.75 118 ASP A CA 1
ATOM 921 C C . ASP A 1 118 ? 6.691 -29.688 -7.969 1 95.75 118 ASP A C 1
ATOM 923 O O . ASP A 1 118 ? 7.375 -30.625 -7.586 1 95.75 118 ASP A O 1
ATOM 927 N N . PRO A 1 119 ? 6.113 -29.656 -9.086 1 97.31 119 PRO A N 1
ATOM 928 C CA . PRO A 1 119 ? 6.039 -30.938 -9.805 1 97.31 119 PRO A CA 1
ATOM 929 C C . PRO A 1 119 ? 7.367 -31.328 -10.445 1 97.31 119 PRO A C 1
ATOM 931 O O . PRO A 1 119 ? 7.535 -32.469 -10.867 1 97.31 119 PRO A O 1
ATOM 934 N N . THR A 1 120 ? 8.312 -30.359 -10.547 1 95.5 120 THR A N 1
ATOM 935 C CA . THR A 1 120 ? 9.562 -30.641 -11.242 1 95.5 120 THR A CA 1
ATOM 936 C C . THR A 1 120 ? 10.422 -31.609 -10.438 1 95.5 120 THR A C 1
ATOM 938 O O . THR A 1 120 ? 11.398 -32.156 -10.953 1 95.5 120 THR A O 1
ATOM 941 N N . VAL A 1 121 ? 10.078 -31.875 -9.172 1 94.62 121 VAL A N 1
ATOM 942 C CA . VAL A 1 121 ? 10.852 -32.781 -8.328 1 94.62 121 VAL A CA 1
ATOM 943 C C . VAL A 1 121 ? 10.547 -34.219 -8.711 1 94.62 121 VAL A C 1
ATOM 945 O O . VAL A 1 121 ? 11.305 -35.125 -8.359 1 94.62 121 VAL A O 1
ATOM 948 N N . VAL A 1 122 ? 9.43 -34.5 -9.367 1 95.56 122 VAL A N 1
ATOM 949 C CA . VAL A 1 122 ? 9.031 -35.844 -9.797 1 95.56 122 VAL A CA 1
ATOM 950 C C . VAL A 1 122 ? 9.781 -36.219 -11.07 1 95.56 122 VAL A C 1
ATOM 952 O O . VAL A 1 122 ? 9.805 -35.438 -12.031 1 95.56 122 VAL A O 1
ATOM 955 N N . THR A 1 123 ? 10.445 -37.344 -11 1 93.69 123 THR A N 1
ATOM 956 C CA . THR A 1 123 ? 11.156 -37.875 -12.148 1 93.69 123 THR A CA 1
ATOM 957 C C . THR A 1 123 ? 10.555 -39.219 -12.57 1 93.69 123 THR A C 1
ATOM 959 O O . THR A 1 123 ? 9.805 -39.844 -11.805 1 93.69 123 THR A O 1
ATOM 962 N N . GLY A 1 124 ? 10.82 -39.719 -13.789 1 95.44 124 GLY A N 1
ATOM 963 C CA . GLY A 1 124 ? 10.297 -40.969 -14.281 1 95.44 124 GLY A CA 1
ATOM 964 C C . GLY A 1 124 ? 9.766 -40.875 -15.695 1 95.44 124 GLY A C 1
ATOM 965 O O . GLY A 1 124 ? 10.336 -40.188 -16.547 1 95.44 124 GLY A O 1
ATOM 966 N N . THR A 1 125 ? 8.68 -41.625 -15.891 1 96.75 125 THR A N 1
ATOM 967 C CA . THR A 1 125 ? 8.07 -41.625 -17.219 1 96.75 125 THR A CA 1
ATOM 968 C C . THR A 1 125 ? 7.324 -40.312 -17.469 1 96.75 125 THR A C 1
ATOM 970 O O . THR A 1 125 ? 7.031 -39.562 -16.531 1 96.75 125 THR A O 1
ATOM 973 N N . ARG A 1 126 ? 7.164 -40.062 -18.719 1 96.38 126 ARG A N 1
ATOM 974 C CA . ARG A 1 126 ? 6.387 -38.875 -19.094 1 96.38 126 ARG A CA 1
ATOM 975 C C . ARG A 1 126 ? 5.043 -38.844 -18.375 1 96.38 126 ARG A C 1
ATOM 977 O O . ARG A 1 126 ? 4.594 -37.812 -17.938 1 96.38 126 ARG A O 1
ATOM 984 N N . GLU A 1 127 ? 4.457 -40 -18.297 1 96.69 127 GLU A N 1
ATOM 985 C CA . GLU A 1 127 ? 3.15 -40.094 -17.656 1 96.69 127 GLU A CA 1
ATOM 986 C C . GLU A 1 127 ? 3.244 -39.75 -16.172 1 96.69 127 GLU A C 1
ATOM 988 O O . GLU A 1 127 ? 2.357 -39.094 -15.625 1 96.69 127 GLU A O 1
ATOM 993 N N . GLN A 1 128 ? 4.281 -40.219 -15.539 1 96.94 128 GLN A N 1
ATOM 994 C CA . GLN A 1 128 ? 4.5 -39.906 -14.125 1 96.94 128 GLN A CA 1
ATOM 995 C C . GLN A 1 128 ? 4.695 -38.406 -13.914 1 96.94 128 GLN A C 1
ATOM 997 O O . GLN A 1 128 ? 4.152 -37.812 -12.969 1 96.94 128 GLN A O 1
ATOM 1002 N N . ILE A 1 129 ? 5.484 -37.875 -14.805 1 97.31 129 ILE A N 1
ATOM 1003 C CA . ILE A 1 129 ? 5.734 -36.438 -14.734 1 97.31 129 ILE A CA 1
ATOM 1004 C C . ILE A 1 129 ? 4.434 -35.656 -14.961 1 97.31 129 ILE A C 1
ATOM 1006 O O . ILE A 1 129 ? 4.09 -34.75 -14.195 1 97.31 129 ILE A O 1
ATOM 1010 N N . LEU A 1 130 ? 3.721 -36.031 -15.969 1 98 130 LEU A N 1
ATOM 1011 C CA . LEU A 1 130 ? 2.457 -35.375 -16.281 1 98 130 LEU A CA 1
ATOM 1012 C C . LEU A 1 130 ? 1.483 -35.469 -15.117 1 98 130 LEU A C 1
ATOM 1014 O O . LEU A 1 130 ? 0.741 -34.531 -14.836 1 98 130 LEU A O 1
ATOM 1018 N N . GLU A 1 131 ? 1.504 -36.625 -14.469 1 98.19 131 GLU A N 1
ATOM 1019 C CA . GLU A 1 131 ? 0.615 -36.812 -13.328 1 98.19 131 GLU A CA 1
ATOM 1020 C C . GLU A 1 131 ? 0.93 -35.812 -12.219 1 98.19 131 GLU A C 1
ATOM 1022 O O . GLU A 1 131 ? 0.022 -35.312 -11.547 1 98.19 131 GLU A O 1
ATOM 1027 N N . ALA A 1 132 ? 2.17 -35.5 -12.031 1 98.44 132 ALA A N 1
ATOM 1028 C CA . ALA A 1 132 ? 2.574 -34.531 -11.031 1 98.44 132 ALA A CA 1
ATOM 1029 C C . ALA A 1 132 ? 2.035 -33.125 -11.383 1 98.44 132 ALA A C 1
ATOM 1031 O O . ALA A 1 132 ? 1.579 -32.406 -10.5 1 98.44 132 ALA A O 1
ATOM 1032 N N . TYR A 1 133 ? 2.098 -32.781 -12.617 1 98.69 133 TYR A N 1
ATOM 1033 C CA . TYR A 1 133 ? 1.573 -31.484 -13.078 1 98.69 133 TYR A CA 1
ATOM 1034 C C . TYR A 1 133 ? 0.058 -31.438 -12.93 1 98.69 133 TYR A C 1
ATOM 1036 O O . TYR A 1 133 ? -0.498 -30.406 -12.555 1 98.69 133 TYR A O 1
ATOM 1044 N N . ARG A 1 134 ? -0.602 -32.562 -13.211 1 98.75 134 ARG A N 1
ATOM 1045 C CA . ARG A 1 134 ? -2.047 -32.625 -13.031 1 98.75 134 ARG A CA 1
ATOM 1046 C C . ARG A 1 134 ? -2.432 -32.438 -11.57 1 98.75 134 ARG A C 1
ATOM 1048 O O . ARG A 1 134 ? -3.445 -31.797 -11.266 1 98.75 134 ARG A O 1
ATOM 1055 N N . GLU A 1 135 ? -1.651 -33.031 -10.742 1 98.5 135 GLU A N 1
ATOM 1056 C CA . GLU A 1 135 ? -1.914 -32.875 -9.312 1 98.5 135 GLU A CA 1
ATOM 1057 C C . GLU A 1 135 ? -1.855 -31.422 -8.883 1 98.5 135 GLU A C 1
ATOM 1059 O O . GLU A 1 135 ? -2.693 -30.953 -8.102 1 98.5 135 GLU A O 1
ATOM 1064 N N . VAL A 1 136 ? -0.866 -30.703 -9.367 1 98.5 136 VAL A N 1
ATOM 1065 C CA . VAL A 1 136 ? -0.733 -29.281 -9.062 1 98.5 136 VAL A CA 1
ATOM 1066 C C . VAL A 1 136 ? -1.935 -28.516 -9.625 1 98.5 136 VAL A C 1
ATOM 1068 O O . VAL A 1 136 ? -2.549 -27.719 -8.922 1 98.5 136 VAL A O 1
ATOM 1071 N N . ARG A 1 137 ? -2.285 -28.766 -10.852 1 98.62 137 ARG A N 1
ATOM 1072 C CA . ARG A 1 137 ? -3.438 -28.156 -11.508 1 98.62 137 ARG A CA 1
ATOM 1073 C C . ARG A 1 137 ? -4.703 -28.344 -10.672 1 98.62 137 ARG A C 1
ATOM 1075 O O . ARG A 1 137 ? -5.418 -27.375 -10.398 1 98.62 137 ARG A O 1
ATOM 1082 N N . ASP A 1 138 ? -4.93 -29.578 -10.273 1 98.56 138 ASP A N 1
ATOM 1083 C CA . ASP A 1 138 ? -6.156 -29.938 -9.562 1 98.56 138 ASP A CA 1
ATOM 1084 C C . ASP A 1 138 ? -6.191 -29.297 -8.18 1 98.56 138 ASP A C 1
ATOM 1086 O O . ASP A 1 138 ? -7.242 -28.844 -7.719 1 98.56 138 ASP A O 1
ATOM 1090 N N . ARG A 1 139 ? -5.086 -29.281 -7.566 1 98.12 139 ARG A N 1
ATOM 1091 C CA . ARG A 1 139 ? -4.988 -28.641 -6.254 1 98.12 139 ARG A CA 1
ATOM 1092 C C . ARG A 1 139 ? -5.289 -27.156 -6.34 1 98.12 139 ARG A C 1
ATOM 1094 O O . ARG A 1 139 ? -6.031 -26.609 -5.516 1 98.12 139 ARG A O 1
ATOM 1101 N N . LEU A 1 140 ? -4.711 -26.453 -7.27 1 98.38 140 LEU A N 1
ATOM 1102 C CA . LEU A 1 140 ? -4.949 -25.031 -7.465 1 98.38 140 LEU A CA 1
ATOM 1103 C C . LEU A 1 140 ? -6.41 -24.766 -7.805 1 98.38 140 LEU A C 1
ATOM 1105 O O . LEU A 1 140 ? -7 -23.797 -7.312 1 98.38 140 LEU A O 1
ATOM 1109 N N . SER A 1 141 ? -6.965 -25.625 -8.641 1 97.94 141 SER A N 1
ATOM 1110 C CA . SER A 1 141 ? -8.383 -25.5 -8.969 1 97.94 141 SER A CA 1
ATOM 1111 C C . SER A 1 141 ? -9.242 -25.562 -7.715 1 97.94 141 SER A C 1
ATOM 1113 O O . SER A 1 141 ? -10.141 -24.75 -7.527 1 97.94 141 SER A O 1
ATOM 1115 N N . ASP A 1 142 ? -8.93 -26.5 -6.918 1 97.06 142 ASP A N 1
ATOM 1116 C CA . ASP A 1 142 ? -9.672 -26.688 -5.676 1 97.06 142 ASP A CA 1
ATOM 1117 C C . ASP A 1 142 ? -9.539 -25.453 -4.777 1 97.06 142 ASP A C 1
ATOM 1119 O O . ASP A 1 142 ? -10.531 -24.969 -4.223 1 97.06 142 ASP A O 1
ATOM 1123 N N . LEU A 1 143 ? -8.375 -24.938 -4.629 1 96.56 143 LEU A N 1
ATOM 1124 C CA . LEU A 1 143 ? -8.117 -23.797 -3.766 1 96.56 143 LEU A CA 1
ATOM 1125 C C . LEU A 1 143 ? -8.828 -22.547 -4.293 1 96.56 143 LEU A C 1
ATOM 1127 O O . LEU A 1 143 ? -9.445 -21.812 -3.523 1 96.56 143 LEU A O 1
ATOM 1131 N N . ILE A 1 144 ? -8.75 -22.297 -5.539 1 96.81 144 ILE A N 1
ATOM 1132 C CA . ILE A 1 144 ? -9.359 -21.109 -6.145 1 96.81 144 ILE A CA 1
ATOM 1133 C C . ILE A 1 144 ? -10.875 -21.188 -6 1 96.81 144 ILE A C 1
ATOM 1135 O O . ILE A 1 144 ? -11.523 -20.203 -5.637 1 96.81 144 ILE A O 1
ATOM 1139 N N . GLU A 1 145 ? -11.469 -22.344 -6.188 1 94.88 145 GLU A N 1
ATOM 1140 C CA . GLU A 1 145 ? -12.914 -22.531 -6.078 1 94.88 145 GLU A CA 1
ATOM 1141 C C . GLU A 1 145 ? -13.383 -22.359 -4.637 1 94.88 145 GLU A C 1
ATOM 1143 O O . GLU A 1 145 ? -14.383 -21.672 -4.383 1 94.88 145 GLU A O 1
ATOM 1148 N N . THR A 1 146 ? -12.68 -22.859 -3.752 1 93.56 146 THR A N 1
ATOM 1149 C CA . THR A 1 146 ? -13.172 -22.938 -2.379 1 93.56 146 THR A CA 1
ATOM 1150 C C . THR A 1 146 ? -12.789 -21.672 -1.606 1 93.56 146 THR A C 1
ATOM 1152 O O . THR A 1 146 ? -13.531 -21.219 -0.733 1 93.56 146 THR A O 1
ATOM 1155 N N . ARG A 1 147 ? -11.664 -21.031 -2.006 1 91.69 147 ARG A N 1
ATOM 1156 C CA . ARG A 1 147 ? -11.164 -19.938 -1.168 1 91.69 147 ARG A CA 1
ATOM 1157 C C . ARG A 1 147 ? -11.414 -18.578 -1.818 1 91.69 147 ARG A C 1
ATOM 1159 O O . ARG A 1 147 ? -11.5 -17.562 -1.129 1 91.69 147 ARG A O 1
ATOM 1166 N N . LEU A 1 148 ? -11.445 -18.562 -3.082 1 91.56 148 LEU A N 1
ATOM 1167 C CA . LEU A 1 148 ? -11.594 -17.281 -3.752 1 91.56 148 LEU A CA 1
ATOM 1168 C C . LEU A 1 148 ? -13 -17.125 -4.324 1 91.56 148 LEU A C 1
ATOM 1170 O O . LEU A 1 148 ? -13.602 -16.047 -4.207 1 91.56 148 LEU A O 1
ATOM 1174 N N . ALA A 1 149 ? -13.539 -18.125 -4.992 1 84.56 149 ALA A N 1
ATOM 1175 C CA . ALA A 1 149 ? -14.852 -18.031 -5.629 1 84.56 149 ALA A CA 1
ATOM 1176 C C . ALA A 1 149 ? -15.961 -18 -4.586 1 84.56 149 ALA A C 1
ATOM 1178 O O . ALA A 1 149 ? -16.953 -17.266 -4.75 1 84.56 149 ALA A O 1
ATOM 1179 N N . ARG A 1 150 ? -15.828 -18.781 -3.557 1 72.44 150 ARG A N 1
ATOM 1180 C CA . ARG A 1 150 ? -16.844 -18.797 -2.514 1 72.44 150 ARG A CA 1
ATOM 1181 C C . ARG A 1 150 ? -16.891 -17.453 -1.773 1 72.44 150 ARG A C 1
ATOM 1183 O O . ARG A 1 150 ? -17.938 -17.047 -1.267 1 72.44 150 ARG A O 1
ATOM 1190 N N . ARG A 1 151 ? -15.797 -16.828 -1.685 1 61.25 151 ARG A N 1
ATOM 1191 C CA . ARG A 1 151 ? -15.773 -15.492 -1.086 1 61.25 151 ARG A CA 1
ATOM 1192 C C . ARG A 1 151 ? -16.672 -14.531 -1.854 1 61.25 151 ARG A C 1
ATOM 1194 O O . ARG A 1 151 ? -17.266 -13.625 -1.265 1 61.25 151 ARG A O 1
ATOM 1201 N N . ASN A 1 152 ? -16.859 -14.711 -3.135 1 57.28 152 ASN A N 1
ATOM 1202 C CA . ASN A 1 152 ? -17.719 -13.922 -4.012 1 57.28 152 ASN A CA 1
ATOM 1203 C C . ASN A 1 152 ? -19.188 -14.266 -3.812 1 57.28 152 ASN A C 1
ATOM 1205 O O . ASN A 1 152 ? -20.062 -13.414 -3.998 1 57.28 152 ASN A O 1
ATOM 1209 N N . GLY A 1 153 ? -19.578 -15.539 -3.725 1 50 153 GLY A N 1
ATOM 1210 C CA . GLY A 1 153 ? -20.953 -15.953 -3.555 1 50 153 GLY A CA 1
ATOM 1211 C C . GLY A 1 153 ? -21.578 -15.43 -2.279 1 50 153 GLY A C 1
ATOM 1212 O O . GLY A 1 153 ? -22.812 -15.352 -2.168 1 50 153 GLY A O 1
ATOM 1213 N N . ILE A 1 154 ? -20.953 -15.328 -1.256 1 38.62 154 ILE A N 1
ATOM 1214 C CA . ILE A 1 154 ? -21.641 -14.859 -0.053 1 38.62 154 ILE A CA 1
ATOM 1215 C C . ILE A 1 154 ? -22 -13.383 -0.21 1 38.62 154 ILE A C 1
ATOM 1217 O O . ILE A 1 154 ? -23 -12.922 0.347 1 38.62 154 ILE A O 1
ATOM 1221 N N . ALA A 1 155 ? -21.344 -12.594 -0.837 1 38.66 155 ALA A N 1
ATOM 1222 C CA . ALA A 1 155 ? -21.844 -11.227 -0.949 1 38.66 155 ALA A CA 1
ATOM 1223 C C . ALA A 1 155 ? -23.078 -11.172 -1.852 1 38.66 155 ALA A C 1
ATOM 1225 O O . ALA A 1 155 ? -23.719 -10.125 -1.962 1 38.66 155 ALA A O 1
ATOM 1226 N N . ALA A 1 156 ? -23.312 -12.125 -2.816 1 35.69 156 ALA A N 1
ATOM 1227 C CA . ALA A 1 156 ? -24.5 -12 -3.654 1 35.69 156 ALA A CA 1
ATOM 1228 C C . ALA A 1 156 ? -25.781 -12.227 -2.838 1 35.69 156 ALA A C 1
ATOM 1230 O O . ALA A 1 156 ? -26.875 -12.008 -3.33 1 35.69 156 ALA A O 1
ATOM 1231 N N . GLN A 1 157 ? -25.734 -13.078 -1.918 1 30.92 157 GLN A N 1
ATOM 1232 C CA . GLN A 1 157 ? -27.047 -13.352 -1.352 1 30.92 157 GLN A CA 1
ATOM 1233 C C . GLN A 1 157 ? -27.562 -12.156 -0.549 1 30.92 157 GLN A C 1
ATOM 1235 O O . GLN A 1 157 ? -28.734 -12.117 -0.166 1 30.92 157 GLN A O 1
ATOM 1240 N N . SER A 1 158 ? -26.734 -11.438 0.09 1 29.02 158 SER A N 1
ATOM 1241 C CA . SER A 1 158 ? -27.484 -10.484 0.896 1 29.02 158 SER A CA 1
ATOM 1242 C C . SER A 1 158 ? -27.984 -9.312 0.049 1 29.02 158 SER A C 1
ATOM 1244 O O . SER A 1 158 ? -28.547 -8.359 0.576 1 29.02 158 SER A O 1
ATOM 1246 N N . ALA A 1 159 ? -27.828 -9.352 -1.277 1 24.69 159 ALA A N 1
ATOM 1247 C CA . ALA A 1 159 ? -28.734 -8.383 -1.904 1 24.69 159 ALA A CA 1
ATOM 1248 C C . ALA A 1 159 ? -30.094 -9.008 -2.197 1 24.69 159 ALA A C 1
ATOM 1250 O O . ALA A 1 159 ? -30.172 -10.18 -2.584 1 24.69 159 ALA A O 1
ATOM 1251 N N . MET B 1 1 ? 0.903 -27.641 15.016 1 25.23 1 MET B N 1
ATOM 1252 C CA . MET B 1 1 ? 0.203 -27.281 13.789 1 25.23 1 MET B CA 1
ATOM 1253 C C . MET B 1 1 ? -0.516 -25.938 13.938 1 25.23 1 MET B C 1
ATOM 1255 O O . MET B 1 1 ? -1.525 -25.859 14.641 1 25.23 1 MET B O 1
ATOM 1259 N N . GLU B 1 2 ? 0.145 -24.859 14.102 1 29.06 2 GLU B N 1
ATOM 1260 C CA . GLU B 1 2 ? -0.429 -23.578 14.508 1 29.06 2 GLU B CA 1
ATOM 1261 C C . GLU B 1 2 ? -1.58 -23.172 13.594 1 29.06 2 GLU B C 1
ATOM 1263 O O . GLU B 1 2 ? -1.495 -23.328 12.375 1 29.06 2 GLU B O 1
ATOM 1268 N N . PRO B 1 3 ? -2.746 -23.156 14.078 1 31.73 3 PRO B N 1
ATOM 1269 C CA . PRO B 1 3 ? -3.92 -22.859 13.25 1 31.73 3 PRO B CA 1
ATOM 1270 C C . PRO B 1 3 ? -3.727 -21.625 12.367 1 31.73 3 PRO B C 1
ATOM 1272 O O . PRO B 1 3 ? -2.936 -20.734 12.703 1 31.73 3 PRO B O 1
ATOM 1275 N N . PHE B 1 4 ? -3.764 -21.75 11.07 1 31.41 4 PHE B N 1
ATOM 1276 C CA . PHE B 1 4 ? -3.826 -20.641 10.125 1 31.41 4 PHE B CA 1
ATOM 1277 C C . PHE B 1 4 ? -4.68 -19.5 10.68 1 31.41 4 PHE B C 1
ATOM 1279 O O . PHE B 1 4 ? -5.816 -19.734 11.102 1 31.41 4 PHE B O 1
ATOM 1286 N N . ALA B 1 5 ? -4.133 -18.656 11.359 1 36 5 ALA B N 1
ATOM 1287 C CA . ALA B 1 5 ? -4.91 -17.516 11.844 1 36 5 ALA B CA 1
ATOM 1288 C C . ALA B 1 5 ? -6.02 -17.156 10.859 1 36 5 ALA B C 1
ATOM 1290 O O . ALA B 1 5 ? -5.805 -17.141 9.648 1 36 5 ALA B O 1
ATOM 1291 N N . PRO B 1 6 ? -7.184 -17.266 11.273 1 33.66 6 PRO B N 1
ATOM 1292 C CA . PRO B 1 6 ? -8.273 -16.891 10.375 1 33.66 6 PRO B CA 1
ATOM 1293 C C . PRO B 1 6 ? -7.992 -15.586 9.617 1 33.66 6 PRO B C 1
ATOM 1295 O O . PRO B 1 6 ? -7.352 -14.68 10.156 1 33.66 6 PRO B O 1
ATOM 1298 N N . LEU B 1 7 ? -7.773 -15.555 8.352 1 36.31 7 LEU B N 1
ATOM 1299 C CA . LEU B 1 7 ? -7.754 -14.344 7.531 1 36.31 7 LEU B CA 1
ATOM 1300 C C . LEU B 1 7 ? -8.641 -13.266 8.141 1 36.31 7 LEU B C 1
ATOM 1302 O O . LEU B 1 7 ? -9.844 -13.461 8.305 1 36.31 7 LEU B O 1
ATOM 1306 N N . GLU B 1 8 ? -8.438 -12.867 9.203 1 38.91 8 GLU B N 1
ATOM 1307 C CA . GLU B 1 8 ? -9.273 -11.703 9.492 1 38.91 8 GLU B CA 1
ATOM 1308 C C . GLU B 1 8 ? -9.648 -10.961 8.211 1 38.91 8 GLU B C 1
ATOM 1310 O O . GLU B 1 8 ? -8.789 -10.352 7.57 1 38.91 8 GLU B O 1
ATOM 1315 N N . GLN B 1 9 ? -10.25 -11.695 7.301 1 40.88 9 GLN B N 1
ATOM 1316 C CA . GLN B 1 9 ? -10.805 -11.688 5.949 1 40.88 9 GLN B CA 1
ATOM 1317 C C . GLN B 1 9 ? -11.461 -10.344 5.637 1 40.88 9 GLN B C 1
ATOM 1319 O O . GLN B 1 9 ? -12.43 -9.953 6.293 1 40.88 9 GLN B O 1
ATOM 1324 N N . SER B 1 10 ? -10.844 -9.336 5.5 1 44.69 10 SER B N 1
ATOM 1325 C CA . SER B 1 10 ? -11.602 -8.281 4.84 1 44.69 10 SER B CA 1
ATOM 1326 C C . SER B 1 10 ? -12.633 -8.867 3.883 1 44.69 10 SER B C 1
ATOM 1328 O O . SER B 1 10 ? -12.312 -9.711 3.047 1 44.69 10 SER B O 1
ATOM 1330 N N . SER B 1 11 ? -13.828 -9.07 4.301 1 54.34 11 SER B N 1
ATOM 1331 C CA . SER B 1 11 ? -15.062 -9.562 3.689 1 54.34 11 SER B CA 1
ATOM 1332 C C . SER B 1 11 ? -15.148 -9.172 2.219 1 54.34 11 SER B C 1
ATOM 1334 O O . SER B 1 11 ? -16.047 -9.602 1.506 1 54.34 11 SER B O 1
ATOM 1336 N N . LYS B 1 12 ? -14.164 -8.383 1.708 1 63.06 12 LYS B N 1
ATOM 1337 C CA . LYS B 1 12 ? -14.43 -7.93 0.346 1 63.06 12 LYS B CA 1
ATOM 1338 C C . LYS B 1 12 ? -13.727 -8.812 -0.677 1 63.06 12 LYS B C 1
ATOM 1340 O O . LYS B 1 12 ? -12.602 -9.266 -0.447 1 63.06 12 LYS B O 1
ATOM 1345 N N . THR B 1 13 ? -14.453 -9.234 -1.589 1 78.38 13 THR B N 1
ATOM 1346 C CA . THR B 1 13 ? -13.938 -9.984 -2.732 1 78.38 13 THR B CA 1
ATOM 1347 C C . THR B 1 13 ? -12.781 -9.234 -3.389 1 78.38 13 THR B C 1
ATOM 1349 O O . THR B 1 13 ? -12.898 -8.047 -3.703 1 78.38 13 THR B O 1
ATOM 1352 N N . PRO B 1 14 ? -11.758 -10.008 -3.475 1 86 14 PRO B N 1
ATOM 1353 C CA . PRO B 1 14 ? -10.641 -9.32 -4.113 1 86 14 PRO B CA 1
ATOM 1354 C C . PRO B 1 14 ? -10.945 -8.898 -5.551 1 86 14 PRO B C 1
ATOM 1356 O O . PRO B 1 14 ? -11.625 -9.625 -6.277 1 86 14 PRO B O 1
ATOM 1359 N N . THR B 1 15 ? -10.492 -7.715 -5.887 1 87.12 15 THR B N 1
ATOM 1360 C CA . THR B 1 15 ? -10.742 -7.195 -7.227 1 87.12 15 THR B CA 1
ATOM 1361 C C . THR B 1 15 ? -9.469 -7.238 -8.07 1 87.12 15 THR B C 1
ATOM 1363 O O . THR B 1 15 ? -9.523 -7.105 -9.297 1 87.12 15 THR B O 1
ATOM 1366 N N . ALA B 1 16 ? -8.297 -7.41 -7.465 1 90.19 16 ALA B N 1
ATOM 1367 C CA . ALA B 1 16 ? -7.012 -7.5 -8.148 1 90.19 16 ALA B CA 1
ATOM 1368 C C . ALA B 1 16 ? -6.098 -8.516 -7.469 1 90.19 16 ALA B C 1
ATOM 1370 O O . ALA B 1 16 ? -5.641 -8.297 -6.344 1 90.19 16 ALA B O 1
ATOM 1371 N N . ILE B 1 17 ? -5.809 -9.648 -8.18 1 94.19 17 ILE B N 1
ATOM 1372 C CA . ILE B 1 17 ? -5.098 -10.773 -7.574 1 94.19 17 ILE B CA 1
ATOM 1373 C C . ILE B 1 17 ? -3.797 -11.023 -8.328 1 94.19 17 ILE B C 1
ATOM 1375 O O . ILE B 1 17 ? -3.793 -11.109 -9.562 1 94.19 17 ILE B O 1
ATOM 1379 N N . LEU B 1 18 ? -2.775 -11.062 -7.57 1 96.25 18 LEU B N 1
ATOM 1380 C CA . LEU B 1 18 ? -1.479 -11.484 -8.094 1 96.25 18 LEU B CA 1
ATOM 1381 C C . LEU B 1 18 ? -1.12 -12.883 -7.59 1 96.25 18 LEU B C 1
ATOM 1383 O O . LEU B 1 18 ? -1.094 -13.125 -6.379 1 96.25 18 LEU B O 1
ATOM 1387 N N . PHE B 1 19 ? -0.891 -13.844 -8.469 1 98.19 19 PHE B N 1
ATOM 1388 C CA . PHE B 1 19 ? -0.314 -15.141 -8.133 1 98.19 19 PHE B CA 1
ATOM 1389 C C . PHE B 1 19 ? 1.196 -15.125 -8.328 1 98.19 19 PHE B C 1
ATOM 1391 O O . PHE B 1 19 ? 1.685 -14.766 -9.406 1 98.19 19 PHE B O 1
ATOM 1398 N N . MET B 1 20 ? 1.924 -15.539 -7.266 1 97.75 20 MET B N 1
ATOM 1399 C CA . MET B 1 20 ? 3.379 -15.469 -7.359 1 97.75 20 MET B CA 1
ATOM 1400 C C . MET B 1 20 ? 4.008 -16.828 -7.051 1 97.75 20 MET B C 1
ATOM 1402 O O . MET B 1 20 ? 3.594 -17.516 -6.113 1 97.75 20 MET B O 1
ATOM 1406 N N . CYS B 1 21 ? 4.98 -17.219 -7.832 1 98.06 21 CYS B N 1
ATOM 1407 C CA . CYS B 1 21 ? 5.852 -18.344 -7.531 1 98.06 21 CYS B CA 1
ATOM 1408 C C . CYS B 1 21 ? 7.309 -18 -7.816 1 98.06 21 CYS B C 1
ATOM 1410 O O . CYS B 1 21 ? 7.668 -16.828 -7.906 1 98.06 21 CYS B O 1
ATOM 1412 N N . GLY B 1 22 ? 8.234 -19.031 -7.879 1 96.06 22 GLY B N 1
ATOM 1413 C CA . GLY B 1 22 ? 9.656 -18.75 -8.016 1 96.06 22 GLY B CA 1
ATOM 1414 C C . GLY B 1 22 ? 10.016 -18.172 -9.367 1 96.06 22 GLY B C 1
ATOM 1415 O O . GLY B 1 22 ? 10.617 -17.109 -9.453 1 96.06 22 GLY B O 1
ATOM 1416 N N . MET B 1 23 ? 9.477 -18.781 -10.391 1 97.75 23 MET B N 1
ATOM 1417 C CA . MET B 1 23 ? 10.016 -18.422 -11.703 1 97.75 23 MET B CA 1
ATOM 1418 C C . MET B 1 23 ? 8.891 -18.094 -12.672 1 97.75 23 MET B C 1
ATOM 1420 O O . MET B 1 23 ? 9.133 -17.875 -13.859 1 97.75 23 MET B O 1
ATOM 1424 N N . ASN B 1 24 ? 7.574 -18.109 -12.188 1 98.19 24 ASN B N 1
ATOM 1425 C CA . ASN B 1 24 ? 6.422 -17.828 -13.031 1 98.19 24 ASN B CA 1
ATOM 1426 C C . ASN B 1 24 ? 6.387 -18.734 -14.25 1 98.19 24 ASN B C 1
ATOM 1428 O O . ASN B 1 24 ? 6.141 -18.281 -15.367 1 98.19 24 ASN B O 1
ATOM 1432 N N . VAL B 1 25 ? 6.637 -20.031 -14 1 98.5 25 VAL B N 1
ATOM 1433 C CA . VAL B 1 25 ? 6.699 -20.984 -15.109 1 98.5 25 VAL B CA 1
ATOM 1434 C C . VAL B 1 25 ? 5.582 -22.016 -14.977 1 98.5 25 VAL B C 1
ATOM 1436 O O . VAL B 1 25 ? 4.887 -22.312 -15.953 1 98.5 25 VAL B O 1
ATOM 1439 N N . ILE B 1 26 ? 5.34 -22.531 -13.758 1 98.62 26 ILE B N 1
ATOM 1440 C CA . ILE B 1 26 ? 4.418 -23.641 -13.609 1 98.62 26 ILE B CA 1
ATOM 1441 C C . ILE B 1 26 ? 3.246 -23.234 -12.719 1 98.62 26 ILE B C 1
ATOM 1443 O O . ILE B 1 26 ? 2.131 -23.031 -13.211 1 98.62 26 ILE B O 1
ATOM 1447 N N . ARG B 1 27 ? 3.492 -23 -11.398 1 98.56 27 ARG B N 1
ATOM 1448 C CA . ARG B 1 27 ? 2.42 -22.906 -10.414 1 98.56 27 ARG B CA 1
ATOM 1449 C C . ARG B 1 27 ? 1.638 -21.609 -10.578 1 98.56 27 ARG B C 1
ATOM 1451 O O . ARG B 1 27 ? 0.405 -21.625 -10.594 1 98.56 27 ARG B O 1
ATOM 1458 N N . SER B 1 28 ? 2.326 -20.484 -10.742 1 98.75 28 SER B N 1
ATOM 1459 C CA . SER B 1 28 ? 1.62 -19.203 -10.758 1 98.75 28 SER B CA 1
ATOM 1460 C C . SER B 1 28 ? 0.923 -18.984 -12.094 1 98.75 28 SER B C 1
ATOM 1462 O O . SER B 1 28 ? -0.209 -18.484 -12.133 1 98.75 28 SER B O 1
ATOM 1464 N N . PRO B 1 29 ? 1.5 -19.297 -13.203 1 98.69 29 PRO B N 1
ATOM 1465 C CA . PRO B 1 29 ? 0.73 -19.156 -14.445 1 98.69 29 PRO B CA 1
ATOM 1466 C C . PRO B 1 29 ? -0.474 -20.094 -14.492 1 98.69 29 PRO B C 1
ATOM 1468 O O . PRO B 1 29 ? -1.527 -19.734 -15.023 1 98.69 29 PRO B O 1
ATOM 1471 N N . MET B 1 30 ? -0.352 -21.328 -13.969 1 98.69 30 MET B N 1
ATOM 1472 C CA . MET B 1 30 ? -1.487 -22.25 -13.898 1 98.69 30 MET B CA 1
ATOM 1473 C C . MET B 1 30 ? -2.613 -21.656 -13.055 1 98.69 30 MET B C 1
ATOM 1475 O O . MET B 1 30 ? -3.775 -21.672 -13.461 1 98.69 30 MET B O 1
ATOM 1479 N N . ALA B 1 31 ? -2.195 -21.109 -11.977 1 98.75 31 ALA B N 1
ATOM 1480 C CA . ALA B 1 31 ? -3.172 -20.5 -11.078 1 98.75 31 ALA B CA 1
ATOM 1481 C C . ALA B 1 31 ? -3.893 -19.344 -11.766 1 98.75 31 ALA B C 1
ATOM 1483 O O . ALA B 1 31 ? -5.113 -19.203 -11.641 1 98.75 31 ALA B O 1
ATOM 1484 N N . GLU B 1 32 ? -3.186 -18.469 -12.406 1 98.44 32 GLU B N 1
ATOM 1485 C CA . GLU B 1 32 ? -3.762 -17.344 -13.133 1 98.44 32 GLU B CA 1
ATOM 1486 C C . GLU B 1 32 ? -4.801 -17.812 -14.148 1 98.44 32 GLU B C 1
ATOM 1488 O O . GLU B 1 32 ? -5.922 -17.297 -14.18 1 98.44 32 GLU B O 1
ATOM 1493 N N . ALA B 1 33 ? -4.418 -18.797 -14.961 1 98.5 33 ALA B N 1
ATOM 1494 C CA . ALA B 1 33 ? -5.312 -19.312 -16 1 98.5 33 ALA B CA 1
ATOM 1495 C C . ALA B 1 33 ? -6.582 -19.891 -15.383 1 98.5 33 ALA B C 1
ATOM 1497 O O . ALA B 1 33 ? -7.691 -19.609 -15.852 1 98.5 33 ALA B O 1
ATOM 1498 N N . ILE B 1 34 ? -6.398 -20.672 -14.359 1 98.56 34 ILE B N 1
ATOM 1499 C CA . ILE B 1 34 ? -7.523 -21.328 -13.703 1 98.56 34 ILE B CA 1
ATOM 1500 C C . ILE B 1 34 ? -8.43 -20.281 -13.055 1 98.56 34 ILE B C 1
ATOM 1502 O O . ILE B 1 34 ? -9.648 -20.328 -13.203 1 98.56 34 ILE B O 1
ATOM 1506 N N . ALA B 1 35 ? -7.824 -19.328 -12.367 1 97.94 35 ALA B N 1
ATOM 1507 C CA . ALA B 1 35 ? -8.594 -18.297 -11.68 1 97.94 35 ALA B CA 1
ATOM 1508 C C . ALA B 1 35 ? -9.414 -17.484 -12.672 1 97.94 35 ALA B C 1
ATOM 1510 O O . ALA B 1 35 ? -10.57 -17.141 -12.398 1 97.94 35 ALA B O 1
ATOM 1511 N N . ARG B 1 36 ? -8.859 -17.141 -13.773 1 97.12 36 ARG B N 1
ATOM 1512 C CA . ARG B 1 36 ? -9.555 -16.359 -14.789 1 97.12 36 ARG B CA 1
ATOM 1513 C C . ARG B 1 36 ? -10.789 -17.094 -15.305 1 97.12 36 ARG B C 1
ATOM 1515 O O . ARG B 1 36 ? -11.758 -16.469 -15.727 1 97.12 36 ARG B O 1
ATOM 1522 N N . SER B 1 37 ? -10.75 -18.406 -15.234 1 97.19 37 SER B N 1
ATOM 1523 C CA . SER B 1 37 ? -11.859 -19.203 -15.742 1 97.19 37 SER B CA 1
ATOM 1524 C C . SER B 1 37 ? -12.961 -19.344 -14.695 1 97.19 37 SER B C 1
ATOM 1526 O O . SER B 1 37 ? -14.102 -19.688 -15.023 1 97.19 37 SER B O 1
ATOM 1528 N N . ILE B 1 38 ? -12.656 -19.109 -13.492 1 96.06 38 ILE B N 1
ATOM 1529 C CA . ILE B 1 38 ? -13.57 -19.406 -12.398 1 96.06 38 ILE B CA 1
ATOM 1530 C C . ILE B 1 38 ? -14.141 -18.094 -11.844 1 96.06 38 ILE B C 1
ATOM 1532 O O . ILE B 1 38 ? -15.336 -18.016 -11.539 1 96.06 38 ILE B O 1
ATOM 1536 N N . LEU B 1 39 ? -13.289 -17.094 -11.789 1 94.75 39 LEU B N 1
ATOM 1537 C CA . LEU B 1 39 ? -13.672 -15.867 -11.109 1 94.75 39 LEU B CA 1
ATOM 1538 C C . LEU B 1 39 ? -14.328 -14.883 -12.078 1 94.75 39 LEU B C 1
ATOM 1540 O O . LEU B 1 39 ? -14.273 -15.086 -13.297 1 94.75 39 LEU B O 1
ATOM 1544 N N . SER B 1 40 ? -14.898 -13.859 -11.484 1 92.88 40 SER B N 1
ATOM 1545 C CA . SER B 1 40 ? -15.562 -12.828 -12.281 1 92.88 40 SER B CA 1
ATOM 1546 C C . SER B 1 40 ? -14.586 -12.18 -13.258 1 92.88 40 SER B C 1
ATOM 1548 O O . SER B 1 40 ? -13.438 -11.914 -12.906 1 92.88 40 SER B O 1
ATOM 1550 N N . PRO B 1 41 ? -15.055 -11.891 -14.453 1 93.19 41 PRO B N 1
ATOM 1551 C CA . PRO B 1 41 ? -14.203 -11.211 -15.43 1 93.19 41 PRO B CA 1
ATOM 1552 C C . PRO B 1 41 ? -13.766 -9.82 -14.969 1 93.19 41 PRO B C 1
ATOM 1554 O O . PRO B 1 41 ? -12.828 -9.25 -15.523 1 93.19 41 PRO B O 1
ATOM 1557 N N . SER B 1 42 ? -14.414 -9.32 -13.992 1 91.38 42 SER B N 1
ATOM 1558 C CA . SER B 1 42 ? -14.078 -7.988 -13.5 1 91.38 42 SER B CA 1
ATOM 1559 C C . SER B 1 42 ? -12.875 -8.031 -12.57 1 91.38 42 SER B C 1
ATOM 1561 O O . SER B 1 42 ? -12.297 -6.988 -12.25 1 91.38 42 SER B O 1
ATOM 1563 N N . THR B 1 43 ? -12.562 -9.219 -12.195 1 92.44 43 THR B N 1
ATOM 1564 C CA . THR B 1 43 ? -11.391 -9.359 -11.336 1 92.44 43 THR B CA 1
ATOM 1565 C C . THR B 1 43 ? -10.109 -9.297 -12.164 1 92.44 43 THR B C 1
ATOM 1567 O O . THR B 1 43 ? -9.961 -10.031 -13.141 1 92.44 43 THR B O 1
ATOM 1570 N N . TYR B 1 44 ? -9.289 -8.391 -11.812 1 93.25 44 TYR B N 1
ATOM 1571 C CA . TYR B 1 44 ? -7.973 -8.336 -12.43 1 93.25 44 TYR B CA 1
ATOM 1572 C C . TYR B 1 44 ? -7.066 -9.43 -11.883 1 93.25 44 TYR B C 1
ATOM 1574 O O . TYR B 1 44 ? -6.852 -9.516 -10.672 1 93.25 44 TYR B O 1
ATOM 1582 N N . ILE B 1 45 ? -6.523 -10.312 -12.781 1 96.12 45 ILE B N 1
ATOM 1583 C CA . ILE B 1 45 ? -5.711 -11.453 -12.367 1 96.12 45 ILE B CA 1
ATOM 1584 C C . ILE B 1 45 ? -4.434 -11.5 -13.203 1 96.12 45 ILE B C 1
ATOM 1586 O O . ILE B 1 45 ? -4.492 -11.453 -14.438 1 96.12 45 ILE B O 1
ATOM 1590 N N . ILE B 1 46 ? -3.283 -11.555 -12.531 1 96.38 46 ILE B N 1
ATOM 1591 C CA . ILE B 1 46 ? -2.006 -11.672 -13.227 1 96.38 46 ILE B CA 1
ATOM 1592 C C . ILE B 1 46 ? -1.05 -12.539 -12.414 1 96.38 46 ILE B C 1
ATOM 1594 O O . ILE B 1 46 ? -1.324 -12.859 -11.258 1 96.38 46 ILE B O 1
ATOM 1598 N N . SER B 1 47 ? -0.019 -13.07 -12.953 1 97.38 47 SER B N 1
ATOM 1599 C CA . SER B 1 47 ? 0.98 -13.859 -12.25 1 97.38 47 SER B CA 1
ATOM 1600 C C . SER B 1 47 ? 2.391 -13.344 -12.523 1 97.38 47 SER B C 1
ATOM 1602 O O . SER B 1 47 ? 2.627 -12.68 -13.531 1 97.38 47 SER B O 1
ATOM 1604 N N . ALA B 1 48 ? 3.287 -13.555 -11.578 1 97.25 48 ALA B N 1
ATOM 1605 C CA . ALA B 1 48 ? 4.695 -13.188 -11.68 1 97.25 48 ALA B CA 1
ATOM 1606 C C . ALA B 1 48 ? 5.57 -14.102 -10.836 1 97.25 48 ALA B C 1
ATOM 1608 O O . ALA B 1 48 ? 5.066 -14.852 -9.992 1 97.25 48 ALA B O 1
ATOM 1609 N N . GLY B 1 49 ? 6.922 -14.078 -11.109 1 97.31 49 GLY B N 1
ATOM 1610 C CA . GLY B 1 49 ? 7.906 -14.789 -10.312 1 97.31 49 GLY B CA 1
ATOM 1611 C C . GLY B 1 49 ? 8.906 -13.867 -9.641 1 97.31 49 GLY B C 1
ATOM 1612 O O . GLY B 1 49 ? 8.977 -12.68 -9.961 1 97.31 49 GLY B O 1
ATOM 1613 N N . VAL B 1 50 ? 9.547 -14.445 -8.672 1 95.5 50 VAL B N 1
ATOM 1614 C CA . VAL B 1 50 ? 10.703 -13.75 -8.117 1 95.5 50 VAL B CA 1
ATOM 1615 C C . VAL B 1 50 ? 11.742 -13.539 -9.219 1 95.5 50 VAL B C 1
ATOM 1617 O O . VAL B 1 50 ? 12.367 -12.477 -9.289 1 95.5 50 VAL B O 1
ATOM 1620 N N . ARG B 1 51 ? 11.883 -14.539 -9.977 1 96 51 ARG B N 1
ATOM 1621 C CA . ARG B 1 51 ? 12.633 -14.539 -11.227 1 96 51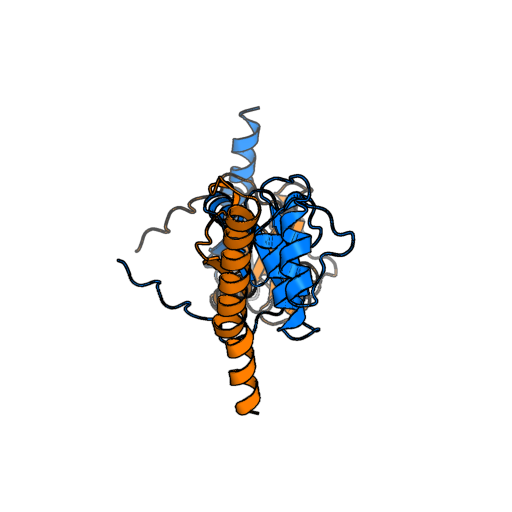 ARG B CA 1
ATOM 1622 C C . ARG B 1 51 ? 11.758 -14.977 -12.398 1 96 51 ARG B C 1
ATOM 1624 O O . ARG B 1 51 ? 10.609 -15.383 -12.195 1 96 51 ARG B O 1
ATOM 1631 N N . ALA B 1 52 ? 12.203 -14.773 -13.555 1 95.75 52 ALA B N 1
ATOM 1632 C CA . ALA B 1 52 ? 11.492 -15.242 -14.742 1 95.75 52 ALA B CA 1
ATOM 1633 C C . ALA B 1 52 ? 12.211 -16.438 -15.375 1 95.75 52 ALA B C 1
ATOM 1635 O O . ALA B 1 52 ? 13.391 -16.359 -15.695 1 95.75 52 ALA B O 1
ATOM 1636 N N . GLY B 1 53 ? 11.5 -17.531 -15.5 1 97.12 53 GLY B N 1
ATOM 1637 C CA . GLY B 1 53 ? 12.055 -18.703 -16.141 1 97.12 53 GLY B CA 1
ATOM 1638 C C . GLY B 1 53 ? 11.648 -18.859 -17.594 1 97.12 53 GLY B C 1
ATOM 1639 O O . GLY B 1 53 ? 11.438 -17.859 -18.281 1 97.12 53 GLY B O 1
ATOM 1640 N N . GLU B 1 54 ? 11.695 -20.109 -18.094 1 97.06 54 GLU B N 1
ATOM 1641 C CA . GLU B 1 54 ? 11.25 -20.469 -19.438 1 97.06 54 GLU B CA 1
ATOM 1642 C C . GLU B 1 54 ? 9.969 -21.297 -19.391 1 97.06 54 GLU B C 1
ATOM 1644 O O . GLU B 1 54 ? 9.805 -22.156 -18.516 1 97.06 54 GLU B O 1
ATOM 1649 N N . ARG B 1 55 ? 9.164 -21.125 -20.391 1 97.12 55 ARG B N 1
ATOM 1650 C CA . ARG B 1 55 ? 7.887 -21.828 -20.438 1 97.12 55 ARG B CA 1
ATOM 1651 C C . ARG B 1 55 ? 8.094 -23.344 -20.375 1 97.12 55 ARG B C 1
ATOM 1653 O O . ARG B 1 55 ? 9.039 -23.859 -20.969 1 97.12 55 ARG B O 1
ATOM 1660 N N . ASP B 1 56 ? 7.238 -23.969 -19.719 1 97.44 56 ASP B N 1
ATOM 1661 C CA . ASP B 1 56 ? 7.254 -25.422 -19.594 1 97.44 56 ASP B CA 1
ATOM 1662 C C . ASP B 1 56 ? 6.102 -26.047 -20.375 1 97.44 56 ASP B C 1
ATOM 1664 O O . ASP B 1 56 ? 4.93 -25.844 -20.031 1 97.44 56 ASP B O 1
ATOM 1668 N N . PRO B 1 57 ? 6.375 -26.859 -21.344 1 96.69 57 PRO B N 1
ATOM 1669 C CA . PRO B 1 57 ? 5.328 -27.438 -22.203 1 96.69 57 PRO B CA 1
ATOM 1670 C C . PRO B 1 57 ? 4.348 -28.312 -21.438 1 96.69 57 PRO B C 1
ATOM 1672 O O . PRO B 1 57 ? 3.205 -28.5 -21.875 1 96.69 57 PRO B O 1
ATOM 1675 N N . PHE B 1 58 ? 4.777 -28.906 -20.344 1 98.06 58 PHE B N 1
ATOM 1676 C CA . PHE B 1 58 ? 3.881 -29.766 -19.578 1 98.06 58 PHE B CA 1
ATOM 1677 C C . PHE B 1 58 ? 2.715 -28.969 -19 1 98.06 58 PHE B C 1
ATOM 1679 O O . PHE B 1 58 ? 1.622 -29.5 -18.812 1 98.06 58 PHE B O 1
ATOM 1686 N N . VAL B 1 59 ? 2.943 -27.688 -18.781 1 98.5 59 VAL B N 1
ATOM 1687 C CA . VAL B 1 59 ? 1.88 -26.812 -18.297 1 98.5 59 VAL B CA 1
ATOM 1688 C C . VAL B 1 59 ? 0.8 -26.672 -19.359 1 98.5 59 VAL B C 1
ATOM 1690 O O . VAL B 1 59 ? -0.393 -26.766 -19.062 1 98.5 59 VAL B O 1
ATOM 1693 N N . ASP B 1 60 ? 1.213 -26.453 -20.578 1 98.19 60 ASP B N 1
ATOM 1694 C CA . ASP B 1 60 ? 0.258 -26.328 -21.672 1 98.19 60 ASP B CA 1
ATOM 1695 C C . ASP B 1 60 ? -0.588 -27.594 -21.812 1 98.19 60 ASP B C 1
ATOM 1697 O O . ASP B 1 60 ? -1.803 -27.516 -22.016 1 98.19 60 ASP B O 1
ATOM 1701 N N . ILE B 1 61 ? 0.044 -28.703 -21.703 1 98.25 61 ILE B N 1
ATOM 1702 C CA . ILE B 1 61 ? -0.615 -30 -21.891 1 98.25 61 ILE B CA 1
ATOM 1703 C C . ILE B 1 61 ? -1.699 -30.172 -20.828 1 98.25 61 ILE B C 1
ATOM 1705 O O . ILE B 1 61 ? -2.85 -30.484 -21.156 1 98.25 61 ILE B O 1
ATOM 1709 N N . VAL B 1 62 ? -1.369 -29.938 -19.547 1 98.62 62 VAL B N 1
ATOM 1710 C CA . VAL B 1 62 ? -2.322 -30.25 -18.484 1 98.62 62 VAL B CA 1
ATOM 1711 C C . VAL B 1 62 ? -3.441 -29.219 -18.484 1 98.62 62 VAL B C 1
ATOM 1713 O O . VAL B 1 62 ? -4.59 -29.547 -18.172 1 98.62 62 VAL B O 1
ATOM 1716 N N . LEU B 1 63 ? -3.16 -27.984 -18.844 1 98.69 63 LEU B N 1
ATOM 1717 C CA . LEU B 1 63 ? -4.207 -26.984 -18.922 1 98.69 63 LEU B CA 1
ATOM 1718 C C . LEU B 1 63 ? -5.156 -27.266 -20.078 1 98.69 63 LEU B C 1
ATOM 1720 O O . LEU B 1 63 ? -6.371 -27.109 -19.953 1 98.69 63 LEU B O 1
ATOM 1724 N N . GLU B 1 64 ? -4.652 -27.688 -21.188 1 98.38 64 GLU B N 1
ATOM 1725 C CA . GLU B 1 64 ? -5.465 -28.016 -22.359 1 98.38 64 GLU B CA 1
ATOM 1726 C C . GLU B 1 64 ? -6.465 -29.125 -22.047 1 98.38 64 GLU B C 1
ATOM 1728 O O . GLU B 1 64 ? -7.578 -29.125 -22.562 1 98.38 64 GLU B O 1
ATOM 1733 N N . GLU B 1 65 ? -6.051 -30.047 -21.188 1 98.44 65 GLU B N 1
ATOM 1734 C CA . GLU B 1 65 ? -6.914 -31.156 -20.781 1 98.44 65 GLU B CA 1
ATOM 1735 C C . GLU B 1 65 ? -8.219 -30.641 -20.188 1 98.44 65 GLU B C 1
ATOM 1737 O O . GLU B 1 65 ? -9.227 -31.359 -20.172 1 98.44 65 GLU B O 1
ATOM 1742 N N . ILE B 1 66 ? -8.188 -29.359 -19.688 1 98 66 ILE B N 1
ATOM 1743 C CA . ILE B 1 66 ? -9.391 -28.812 -19.078 1 98 66 ILE B CA 1
ATOM 1744 C C . ILE B 1 66 ? -9.859 -27.594 -19.859 1 98 66 ILE B C 1
ATOM 1746 O O . ILE B 1 66 ? -10.578 -26.75 -19.328 1 98 66 ILE B O 1
ATOM 1750 N N . GLY B 1 67 ? -9.344 -27.422 -21.062 1 98.19 67 GLY B N 1
ATOM 1751 C CA . GLY B 1 67 ? -9.836 -26.406 -21.969 1 98.19 67 GLY B CA 1
ATOM 1752 C C . GLY B 1 67 ? -9.242 -25.031 -21.734 1 98.19 67 GLY B C 1
ATOM 1753 O O . GLY B 1 67 ? -9.812 -24.016 -22.125 1 98.19 67 GLY B O 1
ATOM 1754 N N . LEU B 1 68 ? -8.133 -25.016 -21.078 1 98.44 68 LEU B N 1
ATOM 1755 C CA . LEU B 1 68 ? -7.492 -23.734 -20.781 1 98.44 68 LEU B CA 1
ATOM 1756 C C . LEU B 1 68 ? -6.168 -23.609 -21.531 1 98.44 68 LEU B C 1
ATOM 1758 O O . LEU B 1 68 ? -5.645 -24.594 -22.047 1 98.44 68 LEU B O 1
ATOM 1762 N N . SER B 1 69 ? -5.664 -22.359 -21.562 1 98 69 SER B N 1
ATOM 1763 C CA . SER B 1 69 ? -4.41 -22.078 -22.25 1 98 69 SER B CA 1
ATOM 1764 C C . SER B 1 69 ? -3.736 -20.828 -21.688 1 98 69 SER B C 1
ATOM 1766 O O . SER B 1 69 ? -4.414 -19.906 -21.219 1 98 69 SER B O 1
ATOM 1768 N N . LEU B 1 70 ? -2.463 -20.828 -21.766 1 97.06 70 LEU B N 1
ATOM 1769 C CA . LEU B 1 70 ? -1.703 -19.641 -21.406 1 97.06 70 LEU B CA 1
ATOM 1770 C C . LEU B 1 70 ? -1.541 -18.719 -22.625 1 97.06 70 LEU B C 1
ATOM 1772 O O . LEU B 1 70 ? -1.035 -17.594 -22.5 1 97.06 70 LEU B O 1
ATOM 1776 N N . LYS B 1 71 ? -1.981 -19.188 -23.703 1 94.06 71 LYS B N 1
ATOM 1777 C CA . LYS B 1 71 ? -1.78 -18.484 -24.969 1 94.06 71 LYS B CA 1
ATOM 1778 C C . LYS B 1 71 ? -0.312 -18.109 -25.156 1 94.06 71 LYS B C 1
ATOM 1780 O O . LYS B 1 71 ? 0.557 -18.984 -25.156 1 94.06 71 LYS B O 1
ATOM 1785 N N . ARG B 1 72 ? 0.093 -16.844 -25.422 1 93.56 72 ARG B N 1
ATOM 1786 C CA . ARG B 1 72 ? 1.469 -16.453 -25.703 1 93.56 72 ARG B CA 1
ATOM 1787 C C . ARG B 1 72 ? 2.121 -15.82 -24.484 1 93.56 72 ARG B C 1
ATOM 1789 O O . ARG B 1 72 ? 3.188 -15.211 -24.578 1 93.56 72 ARG B O 1
ATOM 1796 N N . LYS B 1 73 ? 1.443 -16.016 -23.422 1 95 73 LYS B N 1
ATOM 1797 C CA . LYS B 1 73 ? 1.976 -15.406 -22.219 1 95 73 LYS B CA 1
ATOM 1798 C C . LYS B 1 73 ? 3.342 -15.984 -21.859 1 95 73 LYS B C 1
ATOM 1800 O O . LYS B 1 73 ? 3.533 -17.203 -21.891 1 95 73 LYS B O 1
ATOM 1805 N N . GLN B 1 74 ? 4.273 -15.062 -21.547 1 97.31 74 GLN B N 1
ATOM 1806 C CA . GLN B 1 74 ? 5.621 -15.438 -21.125 1 97.31 74 GLN B CA 1
ATOM 1807 C C . GLN B 1 74 ? 5.836 -15.164 -19.641 1 97.31 74 GLN B C 1
ATOM 1809 O O . GLN B 1 74 ? 5.215 -14.266 -19.078 1 97.31 74 GLN B O 1
ATOM 1814 N N . PRO B 1 75 ? 6.758 -15.961 -19.031 1 98.12 75 PRO B N 1
ATOM 1815 C CA . PRO B 1 75 ? 7.102 -15.672 -17.641 1 98.12 75 PRO B CA 1
ATOM 1816 C C . PRO B 1 75 ? 7.57 -14.234 -17.422 1 98.12 75 PRO B C 1
ATOM 1818 O O . PRO B 1 75 ? 8.234 -13.664 -18.297 1 98.12 75 PRO B O 1
ATOM 1821 N N . GLN B 1 76 ? 7.246 -13.617 -16.25 1 96.88 76 GLN B N 1
ATOM 1822 C CA . GLN B 1 76 ? 7.609 -12.242 -15.914 1 96.88 76 GLN B CA 1
ATOM 1823 C C . GLN B 1 76 ? 7.895 -12.109 -14.422 1 96.88 76 GLN B C 1
ATOM 1825 O O . GLN B 1 76 ? 7.465 -12.938 -13.617 1 96.88 76 GLN B O 1
ATOM 1830 N N . THR B 1 77 ? 8.648 -11.086 -14.141 1 94.81 77 THR B N 1
ATOM 1831 C CA . THR B 1 77 ? 8.977 -10.836 -12.742 1 94.81 77 THR B CA 1
ATOM 1832 C C . THR B 1 77 ? 8.016 -9.812 -12.133 1 94.81 77 THR B C 1
ATOM 1834 O O . THR B 1 77 ? 7.32 -9.102 -12.859 1 94.81 77 THR B O 1
ATOM 1837 N N . LEU B 1 78 ? 8.008 -9.812 -10.836 1 87.25 78 LEU B N 1
ATOM 1838 C CA . LEU B 1 78 ? 7.234 -8.828 -10.094 1 87.25 78 LEU B CA 1
ATOM 1839 C C . LEU B 1 78 ? 7.625 -7.41 -10.5 1 87.25 78 LEU B C 1
ATOM 1841 O O . LEU B 1 78 ? 6.766 -6.539 -10.625 1 87.25 78 LEU B O 1
ATOM 1845 N N . GLU B 1 79 ? 8.914 -7.16 -10.781 1 81.25 79 GLU B N 1
ATOM 1846 C CA . GLU B 1 79 ? 9.438 -5.848 -11.133 1 81.25 79 GLU B CA 1
ATOM 1847 C C . GLU B 1 79 ? 8.945 -5.402 -12.508 1 81.25 79 GLU B C 1
ATOM 1849 O O . GLU B 1 79 ? 8.906 -4.207 -12.805 1 81.25 79 GLU B O 1
ATOM 1854 N N . GLU B 1 80 ? 8.578 -6.328 -13.242 1 86.81 80 GLU B N 1
ATOM 1855 C CA . GLU B 1 80 ? 8.141 -6.039 -14.602 1 86.81 80 GLU B CA 1
ATOM 1856 C C . GLU B 1 80 ? 6.66 -5.66 -14.63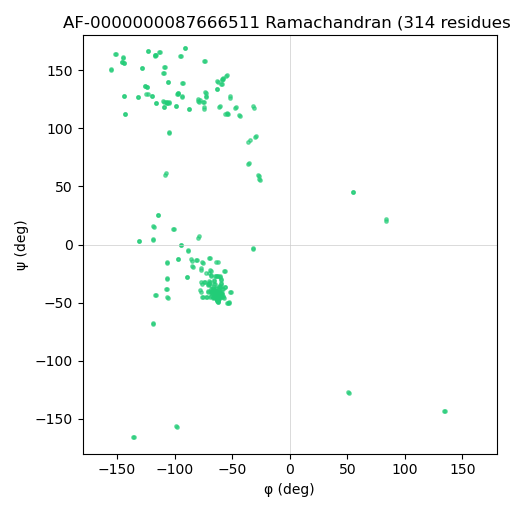3 1 86.81 80 GLU B C 1
ATOM 1858 O O . GLU B 1 80 ? 6.172 -5.137 -15.641 1 86.81 80 GLU B O 1
ATOM 1863 N N . LEU B 1 81 ? 6.035 -5.957 -13.414 1 84.38 81 LEU B N 1
ATOM 1864 C CA . LEU B 1 81 ? 4.621 -5.594 -13.367 1 84.38 81 LEU B CA 1
ATOM 1865 C C . LEU B 1 81 ? 4.453 -4.082 -13.258 1 84.38 81 LEU B C 1
ATOM 1867 O O . LEU B 1 81 ? 5.199 -3.42 -12.531 1 84.38 81 LEU B O 1
ATOM 1871 N N . GLU B 1 82 ? 3.695 -3.406 -13.977 1 68.88 82 GLU B N 1
ATOM 1872 C CA . GLU B 1 82 ? 3.438 -1.97 -13.969 1 68.88 82 GLU B CA 1
ATOM 1873 C C . GLU B 1 82 ? 2.51 -1.585 -12.82 1 68.88 82 GLU B C 1
ATOM 1875 O O . GLU B 1 82 ? 2.645 -0.504 -12.242 1 68.88 82 GLU B O 1
ATOM 1880 N N . ASP B 1 83 ? 1.646 -2.539 -12.547 1 60.69 83 ASP B N 1
ATOM 1881 C CA . ASP B 1 83 ? 0.609 -2.242 -11.562 1 60.69 83 ASP B CA 1
ATOM 1882 C C . ASP B 1 83 ? 0.998 -2.76 -10.18 1 60.69 83 ASP B C 1
ATOM 1884 O O . ASP B 1 83 ? 1.572 -3.844 -10.055 1 60.69 83 ASP B O 1
ATOM 1888 N N . ASP B 1 84 ? 0.878 -1.9 -9.273 1 62.44 84 ASP B N 1
ATOM 1889 C CA . ASP B 1 84 ? 1.142 -2.299 -7.895 1 62.44 84 ASP B CA 1
ATOM 1890 C C . ASP B 1 84 ? -0.128 -2.225 -7.047 1 62.44 84 ASP B C 1
ATOM 1892 O O . ASP B 1 84 ? -0.058 -2.111 -5.82 1 62.44 84 ASP B O 1
ATOM 1896 N N . PHE B 1 85 ? -1.219 -2.361 -7.789 1 72.62 85 PHE B N 1
ATOM 1897 C CA . PHE B 1 85 ? -2.447 -2.166 -7.027 1 72.62 85 PHE B CA 1
ATOM 1898 C C . PHE B 1 85 ? -3.178 -3.488 -6.828 1 72.62 85 PHE B C 1
ATOM 1900 O O . PHE B 1 85 ? -4.285 -3.676 -7.34 1 72.62 85 PHE B O 1
ATOM 1907 N N . PHE B 1 86 ? -2.516 -4.391 -6.191 1 83.56 86 PHE B N 1
ATOM 1908 C CA . PHE B 1 86 ? -3.182 -5.637 -5.82 1 83.56 86 PHE B CA 1
ATOM 1909 C C . PHE B 1 86 ? -3.77 -5.539 -4.418 1 83.56 86 PHE B C 1
ATOM 1911 O O . PHE B 1 86 ? -3.197 -4.887 -3.545 1 83.56 86 PHE B O 1
ATOM 1918 N N . ASP B 1 87 ? -4.918 -6.082 -4.34 1 79.88 87 ASP B N 1
ATOM 1919 C CA . ASP B 1 87 ? -5.457 -6.145 -2.986 1 79.88 87 ASP B CA 1
ATOM 1920 C C . ASP B 1 87 ? -5.203 -7.508 -2.354 1 79.88 87 ASP B C 1
ATOM 1922 O O . ASP B 1 87 ? -5.32 -7.668 -1.137 1 79.88 87 ASP B O 1
ATOM 1926 N N . LEU B 1 88 ? -4.762 -8.523 -3.273 1 89.5 88 LEU B N 1
ATOM 1927 C CA . LEU B 1 88 ? -4.453 -9.867 -2.791 1 89.5 88 LEU B CA 1
ATOM 1928 C C . LEU B 1 88 ? -3.283 -10.461 -3.562 1 89.5 88 LEU B C 1
ATOM 1930 O O . LEU B 1 88 ? -3.26 -10.422 -4.797 1 89.5 88 LEU B O 1
ATOM 1934 N N . ILE B 1 89 ? -2.318 -10.914 -2.859 1 93.5 89 ILE B N 1
ATOM 1935 C CA . ILE B 1 89 ? -1.211 -11.664 -3.445 1 93.5 89 ILE B CA 1
ATOM 1936 C C . ILE B 1 89 ? -1.207 -13.094 -2.904 1 93.5 89 ILE B C 1
ATOM 1938 O O . ILE B 1 89 ? -1.156 -13.297 -1.689 1 93.5 89 ILE B O 1
ATOM 1942 N N . ILE B 1 90 ? -1.289 -14.008 -3.748 1 97.44 90 ILE B N 1
ATOM 1943 C CA . ILE B 1 9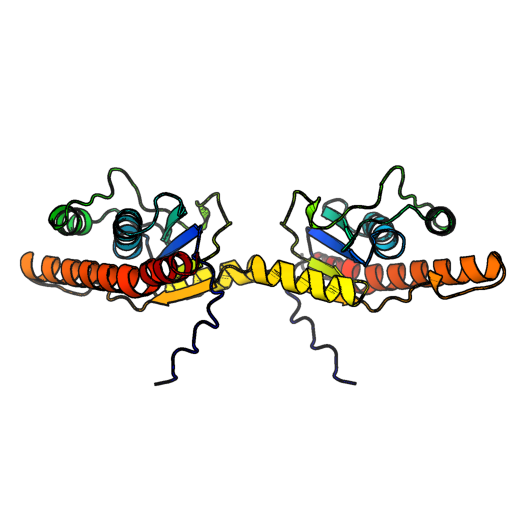0 ? -1.182 -15.414 -3.381 1 97.44 90 ILE B CA 1
ATOM 1944 C C . ILE B 1 90 ? 0.183 -15.961 -3.801 1 97.44 90 ILE B C 1
ATOM 1946 O O . ILE B 1 90 ? 0.547 -15.891 -4.977 1 97.44 90 ILE B O 1
ATOM 1950 N N . THR B 1 91 ? 0.894 -16.453 -2.855 1 98.06 91 THR B N 1
ATOM 1951 C CA . THR B 1 91 ? 2.227 -16.984 -3.123 1 98.06 91 THR B CA 1
ATOM 1952 C C . THR B 1 91 ? 2.223 -18.516 -3.096 1 98.06 91 THR B C 1
ATOM 1954 O O . THR B 1 91 ? 1.555 -19.125 -2.256 1 98.06 91 THR B O 1
ATOM 1957 N N . LEU B 1 92 ? 2.924 -19.094 -3.973 1 98.25 92 LEU B N 1
ATOM 1958 C CA . LEU B 1 92 ? 2.854 -20.531 -4.184 1 98.25 92 LEU B CA 1
ATOM 1959 C C . LEU B 1 92 ? 4.207 -21.188 -3.926 1 98.25 92 LEU B C 1
ATOM 1961 O O . LEU B 1 92 ? 4.402 -22.359 -4.234 1 98.25 92 LEU B O 1
ATOM 1965 N N . SER B 1 93 ? 5.191 -20.484 -3.49 1 96.44 93 SER B N 1
ATOM 1966 C CA . SER B 1 93 ? 6.5 -20.953 -3.035 1 96.44 93 SER B CA 1
ATOM 1967 C C . SER B 1 93 ? 7.008 -20.125 -1.867 1 96.44 93 SER B C 1
ATOM 1969 O O . SER B 1 93 ? 6.633 -18.953 -1.721 1 96.44 93 SER B O 1
ATOM 1971 N N . PRO B 1 94 ? 7.891 -20.719 -1.08 1 95.19 94 PRO B N 1
ATOM 1972 C CA . PRO B 1 94 ? 8.453 -19.953 0.034 1 95.19 94 PRO B CA 1
ATOM 1973 C C . PRO B 1 94 ? 9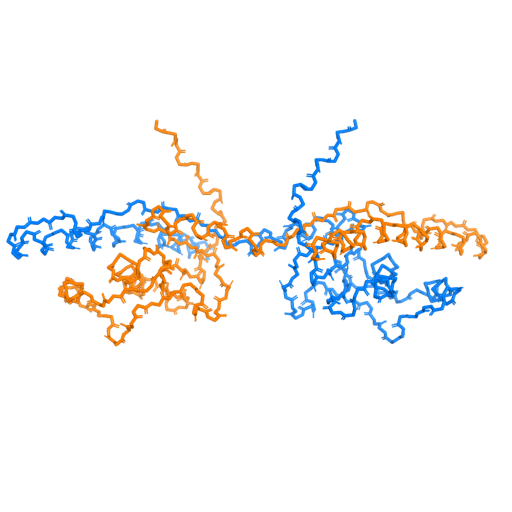.203 -18.703 -0.427 1 95.19 94 PRO B C 1
ATOM 1975 O O . PRO B 1 94 ? 9.078 -17.641 0.189 1 95.19 94 PRO B O 1
ATOM 1978 N N . GLU B 1 95 ? 9.945 -18.906 -1.456 1 95.25 95 GLU B N 1
ATOM 1979 C CA . GLU B 1 95 ? 10.719 -17.781 -1.98 1 95.25 95 GLU B CA 1
ATOM 1980 C C . GLU B 1 95 ? 9.805 -16.641 -2.408 1 95.25 95 GLU B C 1
ATOM 1982 O O . GLU B 1 95 ? 10.07 -15.477 -2.092 1 95.25 95 GLU B O 1
ATOM 1987 N N . ALA B 1 96 ? 8.734 -16.953 -3.104 1 96 96 ALA B N 1
ATOM 1988 C CA . ALA B 1 96 ? 7.777 -15.945 -3.553 1 96 96 ALA B CA 1
ATOM 1989 C C . ALA B 1 96 ? 7.074 -15.289 -2.367 1 96 96 ALA B C 1
ATOM 1991 O O . ALA B 1 96 ? 6.793 -14.094 -2.393 1 96 96 ALA B O 1
ATOM 1992 N N . HIS B 1 97 ? 6.855 -16.047 -1.34 1 94.69 97 HIS B N 1
ATOM 1993 C CA . HIS B 1 97 ? 6.203 -15.523 -0.146 1 94.69 97 HIS B CA 1
ATOM 1994 C C . HIS B 1 97 ? 7.062 -14.461 0.526 1 94.69 97 HIS B C 1
ATOM 1996 O O . HIS B 1 97 ? 6.57 -13.383 0.865 1 94.69 97 HIS B O 1
ATOM 2002 N N . HIS B 1 98 ? 8.281 -14.781 0.639 1 91.31 98 HIS B N 1
ATOM 2003 C CA . HIS B 1 98 ? 9.219 -13.836 1.228 1 91.31 98 HIS B CA 1
ATOM 2004 C C . HIS B 1 98 ? 9.297 -12.555 0.401 1 91.31 98 HIS B C 1
ATOM 2006 O O . HIS B 1 98 ? 9.227 -11.453 0.947 1 91.31 98 HIS B O 1
ATOM 2012 N N . ALA B 1 99 ? 9.367 -12.727 -0.881 1 89.31 99 ALA B N 1
ATOM 2013 C CA . ALA B 1 99 ? 9.469 -11.586 -1.785 1 89.31 99 ALA B CA 1
ATOM 2014 C C . ALA B 1 99 ? 8.211 -10.719 -1.717 1 89.31 99 ALA B C 1
ATOM 2016 O O . ALA B 1 99 ? 8.297 -9.484 -1.72 1 89.31 99 ALA B O 1
ATOM 2017 N N . ALA B 1 100 ? 7.039 -11.359 -1.686 1 89.12 100 ALA B N 1
ATOM 2018 C CA . ALA B 1 100 ? 5.77 -10.641 -1.622 1 89.12 100 ALA B CA 1
ATOM 2019 C C . ALA B 1 100 ? 5.664 -9.828 -0.338 1 89.12 100 ALA B C 1
ATOM 2021 O O . ALA B 1 100 ? 5.242 -8.672 -0.364 1 89.12 100 ALA B O 1
ATOM 2022 N N . LEU B 1 101 ? 6.047 -10.406 0.766 1 83.44 101 LEU B N 1
ATOM 2023 C CA . LEU B 1 101 ? 6.004 -9.711 2.051 1 83.44 101 LEU B CA 1
ATOM 2024 C C . LEU B 1 101 ? 6.926 -8.5 2.047 1 83.44 101 LEU B C 1
ATOM 2026 O O . LEU B 1 101 ? 6.559 -7.434 2.551 1 83.44 101 LEU B O 1
ATOM 2030 N N . GLU B 1 102 ? 8.062 -8.75 1.502 1 77.5 102 GLU B N 1
ATOM 2031 C CA . GLU B 1 102 ? 9.016 -7.648 1.416 1 77.5 102 GLU B CA 1
ATOM 2032 C C . GLU B 1 102 ? 8.469 -6.504 0.568 1 77.5 102 GLU B C 1
ATOM 2034 O O . GLU B 1 102 ? 8.641 -5.332 0.907 1 77.5 102 GLU B O 1
ATOM 2039 N N . LEU B 1 103 ? 7.805 -6.844 -0.502 1 72.5 103 LEU B N 1
ATOM 2040 C CA . LEU B 1 103 ? 7.203 -5.859 -1.394 1 72.5 103 LEU B CA 1
ATOM 2041 C C . LEU B 1 103 ? 6.121 -5.062 -0.67 1 72.5 103 LEU B C 1
ATOM 2043 O O . LEU B 1 103 ? 6.016 -3.85 -0.849 1 72.5 103 LEU B O 1
ATOM 2047 N N . THR B 1 104 ? 5.32 -5.727 0.105 1 72.19 104 THR B N 1
ATOM 2048 C CA . THR B 1 104 ? 4.211 -5.082 0.8 1 72.19 104 THR B CA 1
ATOM 2049 C C . THR B 1 104 ? 4.723 -4.188 1.925 1 72.19 104 THR B C 1
ATOM 2051 O O . THR B 1 104 ? 4.09 -3.186 2.268 1 72.19 104 THR B O 1
ATOM 2054 N N . ARG B 1 105 ? 5.777 -4.617 2.504 1 63.62 105 ARG B N 1
ATOM 2055 C CA . ARG B 1 105 ? 6.387 -3.812 3.557 1 63.62 105 ARG B CA 1
ATOM 2056 C C . ARG B 1 105 ? 6.934 -2.504 2.998 1 63.62 105 ARG B C 1
ATOM 2058 O O . ARG B 1 105 ? 6.785 -1.448 3.617 1 63.62 105 ARG B O 1
ATOM 2065 N N . THR B 1 106 ? 7.586 -2.705 1.859 1 59.34 106 THR B N 1
ATOM 2066 C CA . THR B 1 106 ? 8.219 -1.539 1.257 1 59.34 106 THR B CA 1
ATOM 2067 C C . THR B 1 106 ? 7.172 -0.554 0.748 1 59.34 106 THR B C 1
ATOM 2069 O O . THR B 1 106 ? 7.418 0.654 0.708 1 59.34 106 THR B O 1
ATOM 2072 N N . HIS B 1 107 ? 6.027 -1.187 0.443 1 59.28 107 HIS B N 1
ATOM 2073 C CA . HIS B 1 107 ? 5.004 -0.303 -0.1 1 59.28 107 HIS B CA 1
ATOM 2074 C C . HIS B 1 107 ? 4.059 0.183 0.995 1 59.28 107 HIS B C 1
ATOM 2076 O O . HIS B 1 107 ? 3.189 1.021 0.744 1 59.28 107 HIS B O 1
ATOM 2082 N N . ALA B 1 108 ? 4.406 -0.333 2.17 1 65 108 ALA B N 1
ATOM 2083 C CA . ALA B 1 108 ? 3.527 0.066 3.268 1 65 108 ALA B CA 1
ATOM 2084 C C . ALA B 1 108 ? 3.785 1.514 3.678 1 65 108 ALA B C 1
ATOM 2086 O O . ALA B 1 108 ? 4.938 1.942 3.773 1 65 108 ALA B O 1
ATOM 2087 N N . VAL B 1 109 ? 2.867 2.383 3.576 1 75.12 109 VAL B N 1
ATOM 2088 C CA . VAL B 1 109 ? 2.904 3.762 4.051 1 75.12 109 VAL B CA 1
ATOM 2089 C C . VAL B 1 109 ? 3.072 3.779 5.57 1 75.12 109 VAL B C 1
ATOM 2091 O O . VAL B 1 109 ? 2.363 3.07 6.289 1 75.12 109 VAL B O 1
ATOM 2094 N N . GLU B 1 110 ? 4.18 4.367 6.109 1 83.81 110 GLU B N 1
ATOM 2095 C CA . GLU B 1 110 ? 4.34 4.59 7.543 1 83.81 110 GLU B CA 1
ATOM 2096 C C . GLU B 1 110 ? 3.436 5.715 8.031 1 83.81 110 GLU B C 1
ATOM 2098 O O . GLU B 1 110 ? 3.398 6.793 7.434 1 83.81 110 GLU B O 1
ATOM 2103 N N . VAL B 1 111 ? 2.662 5.426 9.055 1 90.12 111 VAL B N 1
ATOM 2104 C CA . VAL B 1 111 ? 1.802 6.441 9.656 1 90.12 111 VAL B CA 1
ATOM 2105 C C . VAL B 1 111 ? 2.332 6.82 11.039 1 90.12 111 VAL B C 1
ATOM 2107 O O . VAL B 1 111 ? 2.48 5.961 11.906 1 90.12 111 VAL B O 1
ATOM 2110 N N . ILE B 1 112 ? 2.625 8.125 11.273 1 94 112 ILE B N 1
ATOM 2111 C CA . ILE B 1 112 ? 3.133 8.602 12.555 1 94 112 ILE B CA 1
ATOM 2112 C C . ILE B 1 112 ? 2.223 9.703 13.102 1 94 112 ILE B C 1
ATOM 2114 O O . ILE B 1 112 ? 1.864 10.633 12.375 1 94 112 ILE B O 1
ATOM 2118 N N . TYR B 1 113 ? 1.947 9.586 14.359 1 96.31 113 TYR B N 1
ATOM 2119 C CA . TYR B 1 113 ? 1.116 10.586 15.016 1 96.31 113 TYR B CA 1
ATOM 2120 C C . TYR B 1 113 ? 1.973 11.602 15.766 1 96.31 113 TYR B C 1
ATOM 2122 O O . TYR B 1 113 ? 2.74 11.242 16.656 1 96.31 113 TYR B O 1
ATOM 2130 N N . TRP B 1 114 ? 1.89 12.883 15.406 1 97.75 114 TRP B N 1
ATOM 2131 C CA . TRP B 1 114 ? 2.453 14 16.156 1 97.75 114 TRP B CA 1
ATOM 2132 C C . TRP B 1 114 ? 1.361 14.773 16.891 1 97.75 114 TRP B C 1
ATOM 2134 O O . TRP B 1 114 ? 0.724 15.656 16.312 1 97.75 114 TRP B O 1
ATOM 2144 N N . PRO B 1 115 ? 1.187 14.43 18.156 1 94.94 115 PRO B N 1
ATOM 2145 C CA . PRO B 1 115 ? 0.191 15.242 18.875 1 94.94 115 PRO B CA 1
ATOM 2146 C C . PRO B 1 115 ? 0.486 16.734 18.797 1 94.94 115 PRO B C 1
ATOM 2148 O O . PRO B 1 115 ? 1.539 17.188 19.25 1 94.94 115 PRO B O 1
ATOM 2151 N N . THR B 1 116 ? -0.331 17.453 18.141 1 96 116 THR B N 1
ATOM 2152 C CA . THR B 1 116 ? -0.148 18.891 17.953 1 96 116 THR B CA 1
ATOM 2153 C C . THR B 1 116 ? -1.374 19.656 18.438 1 96 116 THR B C 1
ATOM 2155 O O . THR B 1 116 ? -2.5 19.359 18.047 1 96 116 THR B O 1
ATOM 2158 N N . PHE B 1 117 ? -1.053 20.625 19.234 1 93.69 117 PHE B N 1
ATOM 2159 C CA . PHE B 1 117 ? -2.053 21.469 19.875 1 93.69 117 PHE B CA 1
ATOM 2160 C C . PHE B 1 117 ? -2.9 22.188 18.828 1 93.69 117 PHE B C 1
ATOM 2162 O O . PHE B 1 117 ? -2.381 22.641 17.797 1 93.69 117 PHE B O 1
ATOM 2169 N N . ASP B 1 118 ? -4.242 22.234 19.109 1 95.81 118 ASP B N 1
ATOM 2170 C CA . ASP B 1 118 ? -5.148 23.031 18.281 1 95.81 118 ASP B CA 1
ATOM 2171 C C . ASP B 1 118 ? -5.227 24.469 18.781 1 95.81 118 ASP B C 1
ATOM 2173 O O . ASP B 1 118 ? -5.785 24.734 19.859 1 95.81 118 ASP B O 1
ATOM 2177 N N . PRO B 1 119 ? -4.812 25.344 18 1 97.38 119 PRO B N 1
ATOM 2178 C CA . PRO B 1 119 ? -4.742 26.719 18.531 1 97.38 119 PRO B CA 1
ATOM 2179 C C . PRO B 1 119 ? -6.113 27.375 18.625 1 97.38 119 PRO B C 1
ATOM 2181 O O . PRO B 1 119 ? -6.254 28.422 19.266 1 97.38 119 PRO B O 1
ATOM 2184 N N . THR B 1 120 ? -7.129 26.797 17.938 1 95.5 120 THR B N 1
ATOM 2185 C CA . THR B 1 120 ? -8.438 27.438 17.891 1 95.5 120 THR B CA 1
ATOM 2186 C C . THR B 1 120 ? -9.117 27.391 19.25 1 95.5 120 THR B C 1
ATOM 2188 O O . THR B 1 120 ? -10.102 28.078 19.5 1 95.5 120 THR B O 1
ATOM 2191 N N . VAL B 1 121 ? -8.594 26.609 20.203 1 94.69 121 VAL B N 1
ATOM 2192 C CA . VAL B 1 121 ? -9.18 26.484 21.531 1 94.69 121 VAL B CA 1
ATOM 2193 C C . VAL B 1 121 ? -8.828 27.719 22.359 1 94.69 121 VAL B C 1
ATOM 2195 O O . VAL B 1 121 ? -9.461 27.969 23.391 1 94.69 121 VAL B O 1
ATOM 2198 N N . VAL B 1 122 ? -7.789 28.438 22.016 1 95.62 122 VAL B N 1
ATOM 2199 C CA . VAL B 1 122 ? -7.363 29.641 22.719 1 95.62 122 VAL B CA 1
ATOM 2200 C C . VAL B 1 122 ? -8.242 30.828 22.328 1 95.62 122 VAL B C 1
ATOM 2202 O O . VAL B 1 122 ? -8.445 31.078 21.125 1 95.62 122 VAL B O 1
ATOM 2205 N N . THR B 1 123 ? -8.82 31.453 23.312 1 93.75 123 THR B N 1
ATOM 2206 C CA . THR B 1 123 ? -9.641 32.625 23.125 1 93.75 123 THR B CA 1
ATOM 2207 C C . THR B 1 123 ? -9.008 33.844 23.812 1 93.75 123 THR B C 1
ATOM 2209 O O . THR B 1 123 ? -8.117 33.688 24.656 1 93.75 123 THR B O 1
ATOM 2212 N N . GLY B 1 124 ? -9.422 35.094 23.469 1 95.38 124 GLY B N 1
ATOM 2213 C CA . GLY B 1 124 ? -8.883 36.281 24.062 1 95.38 124 GLY B CA 1
ATOM 2214 C C . GLY B 1 124 ? -8.547 37.344 23.031 1 95.38 124 GLY B C 1
ATOM 2215 O O . GLY B 1 124 ? -9.266 37.531 22.047 1 95.38 124 GLY B O 1
ATOM 2216 N N . THR B 1 125 ? -7.445 38.031 23.328 1 96.75 125 THR B N 1
ATOM 2217 C CA . THR B 1 125 ? -7.012 39.094 22.422 1 96.75 125 THR B CA 1
ATOM 2218 C C . THR B 1 125 ? -6.402 38.5 21.156 1 96.75 125 THR B C 1
ATOM 2220 O O . THR B 1 125 ? -6.043 37.344 21.125 1 96.75 125 THR B O 1
ATOM 2223 N N . ARG B 1 126 ? -6.426 39.312 20.172 1 96.44 126 ARG B N 1
ATOM 2224 C CA . ARG B 1 126 ? -5.789 38.906 18.922 1 96.44 126 ARG B CA 1
ATOM 2225 C C . ARG B 1 126 ? -4.367 38.438 19.156 1 96.44 126 ARG B C 1
ATOM 2227 O O . ARG B 1 126 ? -3.936 37.438 18.547 1 96.44 126 ARG B O 1
ATOM 2234 N N . GLU B 1 127 ? -3.693 39.125 20 1 96.75 127 GLU B N 1
ATOM 2235 C CA . GLU B 1 127 ? -2.311 38.75 20.297 1 96.75 127 GLU B CA 1
ATOM 2236 C C . GLU B 1 127 ? -2.227 37.375 20.969 1 96.75 127 GLU B C 1
ATOM 2238 O O . GLU B 1 127 ? -1.322 36.594 20.688 1 96.75 127 GLU B O 1
ATOM 2243 N N . GLN B 1 128 ? -3.145 37.125 21.859 1 97 128 GLN B N 1
ATOM 2244 C CA . GLN B 1 128 ? -3.191 35.812 22.531 1 97 128 GLN B CA 1
ATOM 2245 C C . GLN B 1 128 ? -3.459 34.719 21.531 1 97 128 GLN B C 1
ATOM 2247 O O . GLN B 1 128 ? -2.84 33.625 21.594 1 97 128 GLN B O 1
ATOM 2252 N N . ILE B 1 129 ? -4.387 35 20.672 1 97.38 129 ILE B N 1
ATOM 2253 C CA . ILE B 1 129 ? -4.723 34.031 19.641 1 97.38 129 ILE B CA 1
ATOM 2254 C C . ILE B 1 129 ? -3.518 33.781 18.734 1 97.38 129 ILE B C 1
ATOM 2256 O O . ILE B 1 129 ? -3.137 32.656 18.469 1 97.38 129 ILE B O 1
ATOM 2260 N N . LEU B 1 130 ? -2.928 34.844 18.281 1 98.06 130 LEU B N 1
ATOM 2261 C CA . LEU B 1 130 ? -1.765 34.75 17.406 1 98.06 130 LEU B CA 1
ATOM 2262 C C . LEU B 1 130 ? -0.641 33.969 18.078 1 98.06 130 LEU B C 1
ATOM 2264 O O . LEU B 1 130 ? 0.065 33.188 17.422 1 98.06 130 LEU B O 1
ATOM 2268 N N . GLU B 1 131 ? -0.485 34.188 19.375 1 98.25 131 GLU B N 1
ATOM 2269 C CA . GLU B 1 131 ? 0.557 33.469 20.109 1 98.25 131 GLU B CA 1
ATOM 2270 C C . GLU B 1 131 ? 0.323 31.969 20.078 1 98.25 131 GLU B C 1
ATOM 2272 O O . GLU B 1 131 ? 1.274 31.188 19.984 1 98.25 131 GLU B O 1
ATOM 2277 N N . ALA B 1 132 ? -0.904 31.562 20.125 1 98.44 132 ALA B N 1
ATOM 2278 C CA . ALA B 1 132 ? -1.24 30.141 20.047 1 98.44 132 ALA B CA 1
ATOM 2279 C C . ALA B 1 132 ? -0.847 29.562 18.688 1 98.44 132 ALA B C 1
ATOM 2281 O O . ALA B 1 132 ? -0.327 28.453 18.609 1 98.44 132 ALA B O 1
ATOM 2282 N N . TYR B 1 133 ? -1.1 30.281 17.641 1 98.69 133 TYR B N 1
ATOM 2283 C CA . TYR B 1 133 ? -0.732 29.859 16.297 1 98.69 133 TYR B CA 1
ATOM 2284 C C . TYR B 1 133 ? 0.782 29.797 16.141 1 98.69 133 TYR B C 1
ATOM 2286 O O . TYR B 1 133 ? 1.309 28.891 15.5 1 98.69 133 TYR B O 1
ATOM 2294 N N . ARG B 1 134 ? 1.469 30.766 16.734 1 98.75 134 ARG B N 1
ATOM 2295 C CA . ARG B 1 134 ? 2.928 30.766 16.719 1 98.75 134 ARG B CA 1
ATOM 2296 C C . ARG B 1 134 ? 3.488 29.547 17.422 1 98.75 134 ARG B C 1
ATOM 2298 O O . ARG B 1 134 ? 4.484 28.969 16.969 1 98.75 134 ARG B O 1
ATOM 2305 N N . GLU B 1 135 ? 2.879 29.219 18.5 1 98.5 135 GLU B N 1
ATOM 2306 C CA . GLU B 1 135 ? 3.318 28.047 19.234 1 98.5 135 GLU B CA 1
ATOM 2307 C C . GLU B 1 135 ? 3.219 26.781 18.375 1 98.5 135 GLU B C 1
ATOM 2309 O O . GLU B 1 135 ? 4.121 25.938 18.391 1 98.5 135 GLU B O 1
ATOM 2314 N N . VAL B 1 136 ? 2.125 26.641 17.656 1 98.56 136 VAL B N 1
ATOM 2315 C CA . VAL B 1 136 ? 1.935 25.5 16.766 1 98.56 136 VAL B CA 1
ATOM 2316 C C . VAL B 1 136 ? 2.996 25.531 15.664 1 98.56 136 VAL B C 1
ATOM 2318 O O . VAL B 1 136 ? 3.641 24.5 15.391 1 98.56 136 VAL B O 1
ATOM 2321 N N . ARG B 1 137 ? 3.193 26.641 15.047 1 98.69 137 ARG B N 1
ATOM 2322 C CA . ARG B 1 137 ? 4.203 26.828 14.016 1 98.69 137 ARG B CA 1
ATOM 2323 C C . ARG B 1 137 ? 5.578 26.391 14.5 1 98.69 137 ARG B C 1
ATOM 2325 O O . ARG B 1 137 ? 6.254 25.609 13.828 1 98.69 137 ARG B O 1
ATOM 2332 N N . ASP B 1 138 ? 5.949 26.875 15.672 1 98.56 138 ASP B N 1
ATOM 2333 C CA . ASP B 1 138 ? 7.281 26.625 16.203 1 98.56 138 ASP B CA 1
ATOM 2334 C C . ASP B 1 138 ? 7.457 25.156 16.578 1 98.56 138 ASP B C 1
ATOM 2336 O O . ASP B 1 138 ? 8.523 24.578 16.359 1 98.56 138 ASP B O 1
ATOM 2340 N N . ARG B 1 139 ? 6.449 24.609 17.094 1 98.12 139 ARG B N 1
ATOM 2341 C CA . ARG B 1 139 ? 6.484 23.188 17.438 1 98.12 139 ARG B CA 1
ATOM 2342 C C . ARG B 1 139 ? 6.668 22.328 16.188 1 98.12 139 ARG B C 1
ATOM 2344 O O . ARG B 1 139 ? 7.473 21.391 16.188 1 98.12 139 ARG B O 1
ATOM 2351 N N . LEU B 1 140 ? 5.918 22.562 15.164 1 98.38 140 LEU B N 1
ATOM 2352 C CA . LEU B 1 140 ? 6.027 21.828 13.906 1 98.38 140 LEU B CA 1
ATOM 2353 C C . LEU B 1 140 ? 7.41 22.016 13.289 1 98.38 140 LEU B C 1
ATOM 2355 O O . LEU B 1 140 ? 7.988 21.047 12.766 1 98.38 140 LEU B O 1
ATOM 2359 N N . SER B 1 141 ? 7.902 23.234 13.352 1 98 141 SER B N 1
ATOM 2360 C CA . SER B 1 141 ? 9.25 23.484 12.859 1 98 141 SER B CA 1
ATOM 2361 C C . SER B 1 141 ? 10.273 22.625 13.57 1 98 141 SER B C 1
ATOM 2363 O O . SER B 1 141 ? 11.133 22 12.93 1 98 141 SER B O 1
ATOM 2365 N N . ASP B 1 142 ? 10.141 22.578 14.836 1 97.12 142 ASP B N 1
ATOM 2366 C CA . ASP B 1 142 ? 11.055 21.766 15.641 1 97.12 142 ASP B CA 1
ATOM 2367 C C . ASP B 1 142 ? 10.961 20.297 15.273 1 97.12 142 ASP B C 1
ATOM 2369 O O . ASP B 1 142 ? 11.977 19.625 15.109 1 97.12 142 ASP B O 1
ATOM 2373 N N . LEU B 1 143 ? 9.781 19.781 15.133 1 96.62 143 LEU B N 1
ATOM 2374 C CA . LEU B 1 143 ? 9.562 18.359 14.82 1 96.62 143 LEU B CA 1
ATOM 2375 C C . LEU B 1 143 ? 10.109 18.031 13.438 1 96.62 143 LEU B C 1
ATOM 2377 O O . LEU B 1 143 ? 10.773 17 13.258 1 96.62 143 LEU B O 1
ATOM 2381 N N . ILE B 1 144 ? 9.852 18.828 12.469 1 96.81 144 ILE B N 1
ATOM 2382 C CA . ILE B 1 144 ? 10.289 18.578 11.102 1 96.81 144 ILE B CA 1
ATOM 2383 C C . ILE B 1 144 ? 11.812 18.609 11.031 1 96.81 144 ILE B C 1
ATOM 2385 O O . ILE B 1 144 ? 12.43 17.734 10.414 1 96.81 144 ILE B O 1
ATOM 2389 N N . GLU B 1 145 ? 12.453 19.531 11.734 1 94.94 145 GLU B N 1
ATOM 2390 C CA . GLU B 1 145 ? 13.906 19.641 11.742 1 94.94 145 GLU B CA 1
ATOM 2391 C C . GLU B 1 145 ? 14.555 18.453 12.438 1 94.94 145 GLU B C 1
ATOM 2393 O O . GLU B 1 145 ? 15.523 17.875 11.938 1 94.94 145 GLU B O 1
ATOM 2398 N N . THR B 1 146 ? 14.016 18.047 13.484 1 93.69 146 THR B N 1
ATOM 2399 C CA . THR B 1 146 ? 14.688 17.047 14.32 1 93.69 146 THR B CA 1
ATOM 2400 C C . THR B 1 146 ? 14.32 15.641 13.883 1 93.69 146 THR B C 1
ATOM 2402 O O . THR B 1 146 ? 15.148 14.719 13.977 1 93.69 146 THR B O 1
ATOM 2405 N N . ARG B 1 147 ? 13.109 15.469 13.297 1 91.94 147 ARG B N 1
ATOM 2406 C CA . ARG B 1 147 ? 12.641 14.109 13.047 1 91.94 147 ARG B CA 1
ATOM 2407 C C . ARG B 1 147 ? 12.711 13.766 11.562 1 91.94 147 ARG B C 1
ATOM 2409 O O . ARG B 1 147 ? 12.812 12.594 11.195 1 91.94 147 ARG B O 1
ATOM 2416 N N . LEU B 1 148 ? 12.578 14.727 10.758 1 91.56 148 LEU B N 1
ATOM 2417 C CA . LEU B 1 148 ? 12.547 14.438 9.328 1 91.56 148 LEU B CA 1
ATOM 2418 C C . LEU B 1 148 ? 13.844 14.859 8.656 1 91.56 148 LEU B C 1
ATOM 2420 O O . LEU B 1 148 ? 14.383 14.125 7.82 1 91.56 148 LEU B O 1
ATOM 2424 N N . ALA B 1 149 ? 14.375 16.031 8.938 1 84.38 149 ALA B N 1
ATOM 2425 C CA . ALA B 1 149 ? 15.586 16.547 8.289 1 84.38 149 ALA B CA 1
ATOM 2426 C C . ALA B 1 149 ? 16.812 15.781 8.75 1 84.38 149 ALA B C 1
ATOM 2428 O O . ALA B 1 149 ? 17.719 15.508 7.957 1 84.38 149 ALA B O 1
ATOM 2429 N N . ARG B 1 150 ? 16.875 15.484 10.023 1 72.44 150 ARG B N 1
ATOM 2430 C CA . ARG B 1 150 ? 18.016 14.75 10.531 1 72.44 150 ARG B CA 1
ATOM 2431 C C . ARG B 1 150 ? 18.062 13.336 9.961 1 72.44 150 ARG B C 1
ATOM 2433 O O . ARG B 1 150 ? 19.141 12.75 9.82 1 72.44 150 ARG B O 1
ATOM 2440 N N . ARG B 1 151 ? 16.953 12.805 9.68 1 61.34 151 ARG B N 1
ATOM 2441 C CA . ARG B 1 151 ? 16.906 11.5 9.031 1 61.34 151 ARG B CA 1
ATOM 2442 C C . ARG B 1 151 ? 17.625 11.539 7.684 1 61.34 151 ARG B C 1
ATOM 2444 O O . ARG B 1 151 ? 18.234 10.547 7.27 1 61.34 151 ARG B O 1
ATOM 2451 N N . ASN B 1 152 ? 17.641 12.641 7.008 1 57.44 152 ASN B N 1
ATOM 2452 C CA . ASN B 1 152 ? 18.328 12.867 5.734 1 57.44 152 ASN B CA 1
ATOM 2453 C C . ASN B 1 152 ? 19.828 13.016 5.922 1 57.44 152 ASN B C 1
ATOM 2455 O O . ASN B 1 152 ? 20.609 12.672 5.027 1 57.44 152 ASN B O 1
ATOM 2459 N N . GLY B 1 153 ? 20.312 13.789 6.891 1 50.44 153 GLY B N 1
ATOM 2460 C CA . GLY B 1 153 ? 21.734 14 7.121 1 50.44 153 GLY B CA 1
ATOM 2461 C C . GLY B 1 153 ? 22.484 12.719 7.426 1 50.44 153 GLY B C 1
ATOM 2462 O O . GLY B 1 153 ? 23.703 12.641 7.23 1 50.44 153 GLY B O 1
ATOM 2463 N N . ILE B 1 154 ? 21.984 11.812 8.07 1 39.03 154 ILE B N 1
ATOM 2464 C CA . ILE B 1 154 ? 22.766 10.617 8.375 1 39.03 154 ILE B CA 1
ATOM 2465 C C . ILE B 1 154 ? 22.984 9.812 7.102 1 39.03 154 ILE B C 1
ATOM 2467 O O . ILE B 1 154 ? 24.016 9.141 6.953 1 39.03 154 ILE B O 1
ATOM 2471 N N . ALA B 1 155 ? 22.203 9.766 6.184 1 38.69 155 ALA B N 1
ATOM 2472 C CA . ALA B 1 155 ? 22.578 9 4.996 1 38.69 155 ALA B CA 1
ATOM 2473 C C . ALA B 1 155 ? 23.656 9.727 4.203 1 38.69 155 ALA B C 1
ATOM 2475 O O . ALA B 1 155 ? 24.219 9.172 3.252 1 38.69 155 ALA B O 1
ATOM 2476 N N . ALA B 1 156 ? 23.828 11.078 4.285 1 35.44 156 ALA B N 1
ATOM 2477 C CA . ALA B 1 156 ? 24.906 11.703 3.516 1 35.44 156 ALA B CA 1
ATOM 2478 C C . ALA B 1 156 ? 26.281 11.273 4.043 1 35.44 156 ALA B C 1
ATOM 2480 O O . ALA B 1 156 ? 27.297 11.492 3.383 1 35.44 156 ALA B O 1
ATOM 2481 N N . GLN B 1 157 ? 26.406 11.141 5.289 1 30.88 157 GLN B N 1
ATOM 2482 C CA . GLN B 1 157 ? 27.797 10.93 5.672 1 30.88 157 GLN B CA 1
ATOM 2483 C C . GLN B 1 157 ? 28.281 9.555 5.23 1 30.88 157 GLN B C 1
ATOM 2485 O O . GLN B 1 157 ? 29.484 9.281 5.281 1 30.88 157 GLN B O 1
ATOM 2490 N N . SER B 1 158 ? 27.484 8.594 5.211 1 29.41 158 SER B N 1
ATOM 2491 C CA . SER B 1 158 ? 28.234 7.383 4.902 1 29.41 158 SER B CA 1
ATOM 2492 C C . SER B 1 158 ? 28.516 7.277 3.408 1 29.41 158 SER B C 1
ATOM 2494 O O . SER B 1 158 ? 29.078 6.273 2.949 1 29.41 158 SER B O 1
ATOM 2496 N N . ALA B 1 159 ? 28.172 8.305 2.596 1 24.53 159 ALA B N 1
ATOM 2497 C CA . ALA B 1 159 ? 28.875 8.172 1.328 1 24.53 159 ALA B CA 1
ATOM 2498 C C . ALA B 1 159 ? 30.234 8.859 1.389 1 24.53 159 ALA B C 1
ATOM 2500 O O . ALA B 1 159 ? 30.375 9.922 1.995 1 24.53 159 ALA B O 1
#

InterPro domains:
  IPR023485 Phosphotyrosine protein phosphatase I [PF01451] (17-137)
  IPR023485 Phosphotyrosine protein phosphatase I [SM00226] (15-150)
  IPR036196 Phosphotyrosine protein phosphatase I superfamily [SSF52788] (16-148)

Solvent-accessible surface area (backbone atoms only — not comparable to full-atom values): 17612 Å² total; per-residue (Å²): 129,78,73,76,70,73,65,84,56,70,83,62,59,70,52,19,39,34,25,24,10,54,29,18,40,55,70,12,45,50,42,34,50,51,42,62,73,69,41,63,86,80,40,44,73,44,49,18,6,75,38,58,51,67,82,45,69,68,50,51,54,55,35,42,78,74,76,42,68,68,81,86,69,70,45,34,30,60,84,71,48,86,72,82,76,38,50,29,34,39,16,36,32,71,67,17,38,53,52,50,52,53,51,49,56,71,64,42,52,43,77,44,78,46,93,50,78,67,41,83,77,54,76,77,51,69,67,56,32,49,47,37,47,42,50,43,52,52,50,46,48,50,48,42,50,65,63,52,42,46,49,48,55,61,66,57,63,80,102,131,78,71,75,69,73,67,85,56,70,81,62,60,72,52,22,40,36,26,24,11,53,28,18,41,53,70,11,45,50,43,33,50,50,42,62,72,70,41,64,84,81,40,44,70,42,52,20,6,73,40,56,53,66,81,45,71,68,51,51,54,54,34,43,77,73,76,39,68,68,78,86,70,69,47,33,29,58,84,72,47,86,71,84,75,39,49,29,35,40,16,38,33,71,69,16,36,53,53,50,51,51,51,49,56,72,62,42,53,43,77,44,76,46,93,50,78,69,40,83,77,52,75,78,52,70,67,54,32,51,49,38,48,42,51,43,52,52,51,46,49,51,48,42,50,64,63,53,43,46,47,48,56,60,66,57,62,78,101

Foldseek 3Di:
DPPPPPPVDPPDDWQEEEEEEAAQAADRLLVQFVCCVPDDVSRHYDYAHCHHDFHDVVRQVVQVVVPTHSPPDGHHHPVPDPDPDTPYYHYDDPVRVVVVVVVCVVVDDDDDDDDADDLVVDDDDPVRSVVSVVVRVVVVVVCCVVPPVVVVVVVVPVD/DPPPPPPCDPPDDWQEEEEEEAAQAADRLLVQFVCCVPDDVSRHYDYAHCHHDFHDVVRQVVQVVVPTHSPPDGHHHPVPDPDPDGPYYHYDDPVRVVVVVVVCVVVDDDDDDDDADDLVVDDDDPVRSVVSVVVRVVVVVVCCVVPPVVVVVVVVPVD

Organism: NCBI:txid484088

Sequence (318 aa):
MEPFAPLEQSSKTPTAILFMCGMNVIRSPMAEAIARSILSPSTYIISAGVRAGERDPFVDIVLEEIGLSLKRKQPQTLEELEDDFFDLIITLSPEAHHAALELTRTHAVEVIYWPTFDPTVVTGTREQILEAYREVRDRLSDLIETRLARRNGIAAQSAMEPFAPLEQSSKTPTAILFMCGMNVIRSPMAEAIARSILSPSTYIISAGVRAGERDPFVDIVLEEIGLSLKRKQPQTLEELEDDFFDLIITLSPEAHHAALELTRTHAVEVIYWPTFDPTVVTGTREQILEAYREVRDRLSDLIETRLARRNGIAAQSA

Nearest PDB structures (foldseek):
  8p6m-assembly1_B  TM=5.981E-01  e=1.797E-07  Deinococcus indicus
  8p6m-assembly1_A  TM=5.894E-01  e=1.917E-07  Deinococcus indicus
  8p5n-assembly2_B  TM=5.692E-01  e=1.684E-07  Deinococcus indicus
  1lju-assembly1_A  TM=8.437E-01  e=1.725E-04  Staphylococcus aureus
  2myp-assembly1_A  TM=5.800E-01  e=1.064E-05  Synechocystis sp. PCC 6803 substr. Kazusa